Protein AF-V8FYM4-F1 (afdb_monomer_lite)

Organism: NCBI:txid1414851

Radius of gyration: 86.77 Å; chains: 1; bounding box: 133×32×264 Å

Foldseek 3Di:
DPPPVVVVVVVVVVVVVVVVVVVVVVVVVVVVVVVVVVVVVVVVVVVVVVVVVVVVVVVVVVVVVVVVVVVVVVVVVVVVVVVVVVVVVVVVVVVCVVVVVCVVVVVCVVVVVVVVVVVVVVVVVVVVVVVVVVVLVVVLVVLVVLLVVLVVQLVVLVVVLVVLVVVLVVLVVVLCVLCVPHDLVVLVVVLVVLVVVLVVLVVVVVCLVLLVVDDQQAQRPPHGDNDDPPNPDRDDSCPSVVVNVVSVVSSVVSVVSVVVSVVSVVVSVVSVVVSVVSVVSSVVSVVVSVVSPDDD

Sequence (296 aa):
MLPELTTSQQQQNDIVNQHQKAVNDFTTLINEAQKTFKAVRVVDIQLQEKLTQLEHNQKELDSIINKIEQEEHKLTQAIEKAQQQQISFDNLSSYLQGNTHLAPLNEQIPVIELRSAQLKKHQQQQQKTLIELEIAKKELSVLENDFDQAQQNNSTQEKLVNQLTEQVNHLQDALAALLNGQSLDYYQRELNHAKDKQRLIKNIYDVADLRQQLIPNEPCLVCGSIHHPFVQELPDSHQYDTEIATLEATINTITEQQEKIRQTQADRQQAITEQNNTHNQVETKKNSCRKIKKPL

Structure (mmCIF, N/CA/C/O backbone):
data_AF-V8FYM4-F1
#
_entry.id   AF-V8FYM4-F1
#
loop_
_atom_site.group_PDB
_atom_site.id
_atom_site.type_symbol
_atom_site.label_atom_id
_atom_site.label_alt_id
_atom_site.label_comp_id
_atom_site.label_asym_id
_atom_site.label_entity_id
_atom_site.label_seq_id
_atom_site.pdbx_PDB_ins_code
_atom_site.Cartn_x
_atom_site.Cartn_y
_atom_site.Cartn_z
_atom_site.occupancy
_atom_site.B_iso_or_equiv
_atom_site.auth_seq_id
_atom_site.auth_comp_id
_atom_site.auth_asym_id
_atom_site.auth_atom_id
_atom_site.pdbx_PDB_model_num
ATOM 1 N N . MET A 1 1 ? -46.110 -4.428 183.832 1.00 54.59 1 MET A N 1
ATOM 2 C CA . MET A 1 1 ? -45.514 -3.520 182.824 1.00 54.59 1 MET A CA 1
ATOM 3 C C . MET A 1 1 ? -44.911 -4.271 181.621 1.00 54.59 1 MET A C 1
ATOM 5 O O . MET A 1 1 ? -44.020 -3.754 180.972 1.00 54.59 1 MET A O 1
ATOM 9 N N . LEU A 1 2 ? -45.387 -5.479 181.292 1.00 51.62 2 LEU A N 1
ATOM 10 C CA . LEU A 1 2 ? -45.129 -6.164 180.014 1.00 51.62 2 LEU A CA 1
ATOM 11 C C . LEU A 1 2 ? -46.248 -6.043 178.929 1.00 51.62 2 LEU A C 1
ATOM 13 O O . LEU A 1 2 ? -45.935 -6.357 177.782 1.00 51.62 2 LEU A O 1
ATOM 17 N N . PRO A 1 3 ? -47.503 -5.591 179.203 1.00 59.00 3 PRO A N 1
ATOM 18 C CA . PRO A 1 3 ? -48.570 -5.589 178.179 1.00 59.00 3 PRO A CA 1
ATOM 19 C C . PRO A 1 3 ? -48.603 -4.421 177.169 1.00 59.00 3 PRO A C 1
ATOM 21 O O . PRO A 1 3 ? -49.121 -4.595 176.078 1.00 59.00 3 PRO A O 1
ATOM 24 N N . GLU A 1 4 ? -48.115 -3.215 177.492 1.00 59.59 4 GLU A N 1
ATOM 25 C CA . GLU A 1 4 ? -48.317 -2.037 176.609 1.00 59.59 4 GLU A CA 1
ATOM 26 C C . GLU A 1 4 ? -47.352 -1.987 175.412 1.00 59.59 4 GLU A C 1
ATOM 28 O O . GLU A 1 4 ? -47.723 -1.561 174.319 1.00 59.59 4 GLU A O 1
ATOM 33 N N . LEU A 1 5 ? -46.128 -2.494 175.588 1.00 58.88 5 LEU A N 1
ATOM 34 C CA . LEU A 1 5 ? -45.149 -2.652 174.505 1.00 58.88 5 LEU A CA 1
ATOM 35 C C . LEU A 1 5 ? -45.582 -3.713 173.485 1.00 58.88 5 LEU A C 1
ATOM 37 O O . LEU A 1 5 ? -45.280 -3.583 172.301 1.00 58.88 5 LEU A O 1
ATOM 41 N N . THR A 1 6 ? -46.325 -4.731 173.926 1.00 58.91 6 THR A N 1
ATOM 42 C CA . THR A 1 6 ? -46.833 -5.789 173.048 1.00 58.91 6 THR A CA 1
ATOM 43 C C . THR A 1 6 ? -47.942 -5.267 172.134 1.00 58.91 6 THR A C 1
ATOM 45 O O . THR A 1 6 ? -47.909 -5.557 170.942 1.00 58.91 6 THR A O 1
ATOM 48 N N . THR A 1 7 ? -48.841 -4.404 172.621 1.00 64.56 7 THR A N 1
ATOM 49 C CA . THR A 1 7 ? -49.933 -3.826 171.812 1.00 64.56 7 THR A CA 1
ATOM 50 C C . THR A 1 7 ? -49.437 -2.869 170.720 1.00 64.56 7 THR A C 1
ATOM 52 O O . THR A 1 7 ? -49.897 -2.947 169.580 1.00 64.56 7 THR A O 1
ATOM 55 N N . SER A 1 8 ? -48.470 -1.993 171.030 1.00 68.25 8 SER A N 1
ATOM 56 C CA . SER A 1 8 ? -47.879 -1.076 170.036 1.00 68.25 8 SER A CA 1
ATOM 57 C C . SER A 1 8 ? -47.095 -1.830 168.960 1.00 68.25 8 SER A C 1
ATOM 59 O O . SER A 1 8 ? -47.145 -1.466 167.785 1.00 68.25 8 SER A O 1
ATOM 61 N N . GLN A 1 9 ? -46.394 -2.900 169.345 1.00 70.81 9 GLN A N 1
ATOM 62 C CA . GLN A 1 9 ? -45.685 -3.767 168.408 1.00 70.81 9 GLN A CA 1
ATOM 63 C C . GLN A 1 9 ? -46.664 -4.524 167.497 1.00 70.81 9 GLN A C 1
ATOM 65 O O . GLN A 1 9 ? -46.387 -4.709 166.313 1.00 70.81 9 GLN A O 1
ATOM 70 N N . GLN A 1 10 ? -47.832 -4.909 168.020 1.00 71.69 10 GLN A N 1
ATOM 71 C CA . GLN A 1 10 ? -48.894 -5.560 167.252 1.00 71.69 10 GLN A CA 1
ATOM 72 C C . GLN A 1 10 ? -49.510 -4.621 166.206 1.00 71.69 10 GLN A C 1
ATOM 74 O O . GLN A 1 10 ? -49.605 -4.998 165.044 1.00 71.69 10 GLN A O 1
ATOM 79 N N . GLN A 1 11 ? -49.816 -3.369 166.569 1.00 74.50 11 GLN A N 1
ATOM 80 C CA . GLN A 1 11 ? -50.329 -2.372 165.617 1.00 74.50 11 GLN A CA 1
ATOM 81 C C . GLN A 1 11 ? -49.317 -2.002 164.524 1.00 74.50 11 GLN A C 1
ATOM 83 O O . GLN A 1 11 ? -49.690 -1.875 163.359 1.00 74.50 11 GLN A O 1
ATOM 88 N N . GLN A 1 12 ? -48.033 -1.849 164.866 1.00 75.56 12 GLN A N 1
ATOM 89 C CA . GLN A 1 12 ? -46.992 -1.621 163.859 1.00 75.56 12 GLN A CA 1
ATOM 90 C C . GLN A 1 12 ? -46.820 -2.831 162.936 1.00 75.56 12 GLN A C 1
ATOM 92 O O . GLN A 1 12 ? -46.691 -2.643 161.729 1.00 75.56 12 GLN A O 1
ATOM 97 N N . ASN A 1 13 ? -46.887 -4.056 163.466 1.00 78.50 13 ASN A N 1
ATOM 98 C CA . ASN A 1 13 ? -46.880 -5.267 162.645 1.00 78.50 13 ASN A CA 1
ATOM 99 C C . ASN A 1 13 ? -48.097 -5.336 161.715 1.00 78.50 13 ASN A C 1
ATOM 101 O O . ASN A 1 13 ? -47.940 -5.705 160.557 1.00 78.50 13 ASN A O 1
ATOM 105 N N . ASP A 1 14 ? -49.284 -4.936 162.169 1.00 79.69 14 ASP A N 1
ATOM 106 C CA . ASP A 1 14 ? -50.490 -4.915 161.336 1.00 79.69 14 ASP A CA 1
ATOM 107 C C . ASP A 1 14 ? -50.397 -3.880 160.204 1.00 79.69 14 ASP A C 1
ATOM 109 O O . ASP A 1 14 ? -50.751 -4.186 159.064 1.00 79.69 14 ASP A O 1
ATOM 113 N N . ILE A 1 15 ? -49.858 -2.686 160.475 1.00 80.75 15 ILE A N 1
ATOM 114 C CA . ILE A 1 15 ? -49.612 -1.652 159.453 1.00 80.75 15 ILE A CA 1
ATOM 115 C C . ILE A 1 15 ? -48.548 -2.117 158.452 1.00 80.75 15 ILE A C 1
ATOM 117 O O . ILE A 1 15 ? -48.727 -1.974 157.242 1.00 80.75 15 ILE A O 1
ATOM 121 N N . VAL A 1 16 ? -47.457 -2.719 158.935 1.00 81.25 16 VAL A N 1
ATOM 122 C CA . VAL A 1 16 ? -46.417 -3.300 158.074 1.00 81.25 16 VAL A CA 1
ATOM 123 C C . VAL A 1 16 ? -47.001 -4.424 157.216 1.00 81.25 16 VAL A C 1
ATOM 125 O O . VAL A 1 16 ? -46.749 -4.453 156.015 1.00 81.25 16 VAL A O 1
ATOM 128 N N . ASN A 1 17 ? -47.850 -5.289 157.775 1.00 82.75 17 ASN A N 1
ATOM 129 C CA . ASN A 1 17 ? -48.529 -6.356 157.037 1.00 82.75 17 ASN A CA 1
ATOM 130 C C . ASN A 1 17 ? -49.497 -5.807 155.977 1.00 82.75 17 ASN A C 1
ATOM 132 O O . ASN A 1 17 ? -49.552 -6.333 154.864 1.00 82.75 17 ASN A O 1
ATOM 136 N N . GLN A 1 18 ? -50.238 -4.737 156.281 1.00 82.50 18 GLN A N 1
ATOM 137 C CA . GLN A 1 18 ? -51.120 -4.071 155.317 1.00 82.50 18 GLN A CA 1
ATOM 138 C C . GLN A 1 18 ? -50.335 -3.415 154.178 1.00 82.50 18 GLN A C 1
ATOM 140 O O . GLN A 1 18 ? -50.691 -3.594 153.012 1.00 82.50 18 GLN A O 1
ATOM 145 N N . HIS A 1 19 ? -49.244 -2.707 154.481 1.00 84.00 19 HIS A N 1
ATOM 146 C CA . HIS A 1 19 ? -48.370 -2.143 153.454 1.00 84.00 19 HIS A CA 1
ATOM 147 C C . HIS A 1 19 ? -47.677 -3.230 152.630 1.00 84.00 19 HIS A C 1
ATOM 149 O O . HIS A 1 19 ? -47.621 -3.110 151.409 1.00 84.00 19 HIS A O 1
ATOM 155 N N . GLN A 1 20 ? -47.231 -4.324 153.252 1.00 84.69 20 GLN A N 1
ATOM 156 C CA . GLN A 1 20 ? -46.650 -5.463 152.545 1.00 84.69 20 GLN A CA 1
ATOM 157 C C . GLN A 1 20 ? -47.663 -6.103 151.590 1.00 84.69 20 GLN A C 1
ATOM 159 O O . GLN A 1 20 ? -47.320 -6.436 150.457 1.00 84.69 20 GLN A O 1
ATOM 164 N N . LYS A 1 21 ? -48.926 -6.227 152.015 1.00 84.38 21 LYS A N 1
ATOM 165 C CA . LYS A 1 21 ? -50.014 -6.717 151.165 1.00 84.38 21 LYS A CA 1
ATOM 166 C C . LYS A 1 21 ? -50.277 -5.780 149.984 1.00 84.38 21 LYS A C 1
ATOM 168 O O . LYS A 1 21 ? -50.304 -6.247 148.853 1.00 84.38 21 LYS A O 1
ATOM 173 N N . ALA A 1 22 ? -50.380 -4.471 150.217 1.00 84.00 22 ALA A N 1
ATOM 174 C CA . ALA A 1 22 ? -50.584 -3.492 149.147 1.00 84.00 22 ALA A CA 1
ATOM 175 C C . ALA A 1 22 ? -49.419 -3.473 148.142 1.00 84.00 22 ALA A C 1
ATOM 177 O O . ALA A 1 22 ? -49.646 -3.435 146.935 1.00 84.00 22 ALA A O 1
ATOM 178 N N . VAL A 1 23 ? -48.170 -3.551 148.617 1.00 86.19 23 VAL A N 1
ATOM 179 C CA . VAL A 1 23 ? -46.984 -3.658 147.752 1.00 86.19 23 VAL A CA 1
ATOM 180 C C . VAL A 1 23 ? -47.032 -4.940 146.921 1.00 86.19 23 VAL A C 1
ATOM 182 O O . VAL A 1 23 ? -46.745 -4.891 145.725 1.00 86.19 23 VAL A O 1
ATOM 185 N N . ASN A 1 24 ? -47.441 -6.068 147.505 1.00 86.06 24 ASN A N 1
ATOM 186 C CA . ASN A 1 24 ? -47.606 -7.322 146.770 1.00 86.06 24 ASN A CA 1
ATOM 187 C C . ASN A 1 24 ? -48.715 -7.212 145.705 1.00 86.06 24 ASN A C 1
ATOM 189 O O . ASN A 1 24 ? -48.489 -7.602 144.559 1.00 86.06 24 ASN A O 1
ATOM 193 N N . ASP A 1 25 ? -49.867 -6.621 146.031 1.00 84.81 25 ASP A N 1
ATOM 194 C CA . ASP A 1 25 ? -50.985 -6.423 145.096 1.00 84.81 25 ASP A CA 1
ATOM 195 C C . ASP A 1 25 ? -50.583 -5.502 143.923 1.00 84.81 25 ASP A C 1
ATOM 197 O O . ASP A 1 25 ? -50.773 -5.857 142.757 1.00 84.81 25 ASP A O 1
ATOM 201 N N . PHE A 1 26 ? -49.926 -4.366 144.199 1.00 86.69 26 PHE A N 1
ATOM 202 C CA . PHE A 1 26 ? -49.388 -3.475 143.160 1.00 86.69 26 PHE A CA 1
ATOM 203 C C . PHE A 1 26 ? -48.309 -4.147 142.311 1.00 86.69 26 PHE A C 1
ATOM 205 O O . PHE A 1 26 ? -48.298 -3.980 141.093 1.00 86.69 26 PHE A O 1
ATOM 212 N N . THR A 1 27 ? -47.424 -4.937 142.920 1.00 86.00 27 THR A N 1
ATOM 213 C CA . THR A 1 27 ? -46.409 -5.709 142.188 1.00 86.00 27 THR A CA 1
ATOM 214 C C . THR A 1 27 ? -47.072 -6.708 141.241 1.00 86.00 27 THR A C 1
ATOM 216 O O . THR A 1 27 ? -46.639 -6.866 140.101 1.00 86.00 27 THR A O 1
ATOM 219 N N . THR A 1 28 ? -48.165 -7.340 141.672 1.00 85.25 28 THR A N 1
ATOM 220 C CA . THR A 1 28 ? -48.926 -8.291 140.852 1.00 85.25 28 THR A CA 1
ATOM 221 C C . THR A 1 28 ? -49.594 -7.590 139.664 1.00 85.25 28 THR A C 1
ATOM 223 O O . THR A 1 28 ? -49.417 -8.029 138.529 1.00 85.25 28 THR A O 1
ATOM 226 N N . LEU A 1 29 ? -50.244 -6.443 139.889 1.00 89.50 29 LEU A N 1
ATOM 227 C CA . LEU A 1 29 ? -50.835 -5.614 138.829 1.00 89.50 29 LEU A CA 1
ATOM 228 C C . LEU A 1 29 ? -49.790 -5.083 137.837 1.00 89.50 29 LEU A C 1
ATOM 230 O O . LEU A 1 29 ? -50.011 -5.115 136.627 1.00 89.50 29 LEU A O 1
ATOM 234 N N . ILE A 1 30 ? -48.632 -4.626 138.327 1.00 87.75 30 ILE A N 1
ATOM 235 C CA . ILE A 1 30 ? -47.515 -4.194 137.476 1.00 87.75 30 ILE A CA 1
ATOM 236 C C . ILE A 1 30 ? -47.028 -5.368 136.623 1.00 87.75 30 ILE A C 1
ATOM 238 O O . ILE A 1 30 ? -46.813 -5.197 135.424 1.00 87.75 30 ILE A O 1
ATOM 242 N N . ASN A 1 31 ? -46.903 -6.566 137.197 1.00 87.50 31 ASN A N 1
ATOM 243 C CA . ASN A 1 31 ? -46.494 -7.762 136.461 1.00 87.50 31 ASN A CA 1
ATOM 244 C C . ASN A 1 31 ? -47.517 -8.170 135.385 1.00 87.50 31 ASN A C 1
ATOM 246 O O . ASN A 1 31 ? -47.125 -8.594 134.297 1.00 87.50 31 ASN A O 1
ATOM 250 N N . GLU A 1 32 ? -48.818 -8.037 135.650 1.00 87.00 32 GLU A N 1
ATOM 251 C CA . GLU A 1 32 ? -49.878 -8.293 134.666 1.00 87.00 32 GLU A CA 1
ATOM 252 C C . GLU A 1 32 ? -49.888 -7.251 133.543 1.00 87.00 32 GLU A C 1
ATOM 254 O O . GLU A 1 32 ? -49.860 -7.618 132.367 1.00 87.00 32 GLU A O 1
ATOM 259 N N . ALA A 1 33 ? -49.812 -5.960 133.878 1.00 87.19 33 ALA A N 1
ATOM 260 C CA . ALA A 1 33 ? -49.694 -4.889 132.893 1.00 87.19 33 ALA A CA 1
ATOM 261 C C . ALA A 1 33 ? -48.433 -5.058 132.026 1.00 87.19 33 ALA A C 1
ATOM 263 O O . ALA A 1 33 ? -48.494 -4.914 130.805 1.00 87.19 33 ALA A O 1
ATOM 264 N N . GLN A 1 34 ? -47.299 -5.444 132.623 1.00 89.56 34 GLN A N 1
ATOM 265 C CA . GLN A 1 34 ? -46.062 -5.745 131.896 1.00 89.56 34 GLN A CA 1
ATOM 266 C C . GLN A 1 34 ? -46.225 -6.896 130.894 1.00 89.56 34 GLN A C 1
ATOM 268 O O . GLN A 1 34 ? -45.638 -6.836 129.811 1.00 89.56 34 GLN A O 1
ATOM 273 N N . LYS A 1 35 ? -47.006 -7.939 131.212 1.00 90.31 35 LYS A N 1
ATOM 274 C CA . LYS A 1 35 ? -47.313 -9.016 130.252 1.00 90.31 35 LYS A CA 1
ATOM 275 C C . LYS A 1 35 ? -48.108 -8.478 129.062 1.00 90.31 35 LYS A C 1
ATOM 277 O O . LYS A 1 35 ? -47.753 -8.775 127.923 1.00 90.31 35 LYS A O 1
ATOM 282 N N . THR A 1 36 ? -49.113 -7.640 129.310 1.00 90.62 36 THR A N 1
ATOM 283 C CA . THR A 1 36 ? -49.921 -7.012 128.253 1.00 90.62 36 THR A CA 1
ATOM 284 C C . THR A 1 36 ? -49.086 -6.086 127.369 1.00 90.62 36 THR A C 1
ATOM 286 O O . THR A 1 36 ? -49.143 -6.204 126.149 1.00 90.62 36 THR A O 1
ATOM 289 N N . PHE A 1 37 ? -48.232 -5.234 127.948 1.00 91.81 37 PHE A N 1
ATOM 290 C CA . PHE A 1 37 ? -47.320 -4.378 127.177 1.00 91.81 37 PHE A CA 1
ATOM 291 C C . PHE A 1 37 ? -46.359 -5.183 126.297 1.00 91.81 37 PHE A C 1
ATOM 293 O O . PHE A 1 37 ? -46.097 -4.794 125.160 1.00 91.81 37 PHE A O 1
ATOM 300 N N . LYS A 1 38 ? -45.850 -6.323 126.787 1.00 92.44 38 LYS A N 1
ATOM 301 C CA . LYS A 1 38 ? -45.026 -7.229 125.973 1.00 92.44 38 LYS A CA 1
ATOM 302 C C . LYS A 1 38 ? -45.817 -7.803 124.796 1.00 92.44 38 LYS A C 1
ATOM 304 O O . LYS A 1 38 ? -45.285 -7.836 123.694 1.00 92.44 38 LYS A O 1
ATOM 309 N N . ALA A 1 39 ? -47.066 -8.218 125.010 1.00 91.75 39 ALA A N 1
ATOM 310 C CA . ALA A 1 39 ? -47.918 -8.758 123.950 1.00 91.75 39 ALA A CA 1
ATOM 311 C C . ALA A 1 39 ? -48.259 -7.707 122.879 1.00 91.75 39 ALA A C 1
ATOM 313 O O . ALA A 1 39 ? -48.101 -7.983 121.693 1.00 91.75 39 ALA A O 1
ATOM 314 N N . VAL A 1 40 ? -48.641 -6.490 123.287 1.00 93.88 40 VAL A N 1
ATOM 315 C CA . VAL A 1 40 ? -48.890 -5.369 122.361 1.00 93.88 40 VAL A CA 1
ATOM 316 C C . VAL A 1 40 ? -47.632 -5.053 121.555 1.00 93.88 40 VAL A C 1
ATOM 318 O O . VAL A 1 40 ? -47.694 -4.982 120.335 1.00 93.88 40 VAL A O 1
ATOM 321 N N . ARG A 1 41 ? -46.464 -5.004 122.208 1.00 93.81 41 ARG A N 1
ATOM 322 C CA . ARG A 1 41 ? -45.189 -4.758 121.524 1.00 93.81 41 ARG A CA 1
ATOM 323 C C . ARG A 1 41 ? -44.847 -5.827 120.481 1.00 93.81 41 ARG A C 1
ATOM 325 O O . ARG A 1 41 ? -44.255 -5.495 119.462 1.00 93.81 41 ARG A O 1
ATOM 332 N N . VAL A 1 42 ? -45.197 -7.094 120.713 1.00 94.12 42 VAL A N 1
ATOM 333 C CA . VAL A 1 42 ? -45.021 -8.161 119.709 1.00 94.12 42 VAL A CA 1
ATOM 334 C C . VAL A 1 42 ? -45.924 -7.923 118.498 1.00 94.12 42 VAL A C 1
ATOM 336 O O . VAL A 1 42 ? -45.459 -8.052 117.369 1.00 94.12 42 VAL A O 1
ATOM 339 N N . VAL A 1 43 ? -47.185 -7.543 118.720 1.00 95.31 43 VAL A N 1
ATOM 340 C CA . VAL A 1 43 ? -48.125 -7.233 117.632 1.00 95.31 43 VAL A CA 1
ATOM 341 C C . VAL A 1 43 ? -47.682 -5.991 116.856 1.00 95.31 43 VAL A C 1
ATOM 343 O O . VAL A 1 43 ? -47.734 -6.013 115.631 1.00 95.31 43 VAL A O 1
ATOM 346 N N . ASP A 1 44 ? -47.179 -4.954 117.528 1.00 96.38 44 ASP A N 1
ATOM 347 C CA . ASP A 1 44 ? -46.653 -3.750 116.871 1.00 96.38 44 ASP A CA 1
ATOM 348 C C . ASP A 1 44 ? -45.472 -4.082 115.947 1.00 96.38 44 ASP A C 1
ATOM 350 O O . ASP A 1 44 ? -45.427 -3.620 114.807 1.00 96.38 44 ASP A O 1
ATOM 354 N N . ILE A 1 45 ? -44.548 -4.939 116.403 1.00 94.31 45 ILE A N 1
ATOM 355 C CA . ILE A 1 45 ? -43.429 -5.429 115.580 1.00 94.31 45 ILE A CA 1
ATOM 356 C C . ILE A 1 45 ? -43.962 -6.197 114.364 1.00 94.31 45 ILE A C 1
ATOM 358 O O . ILE A 1 45 ? -43.557 -5.915 113.239 1.00 94.31 45 ILE A O 1
ATOM 362 N N . GLN A 1 46 ? -44.909 -7.120 114.561 1.00 95.50 46 GLN A N 1
ATOM 363 C CA . GLN A 1 46 ? -45.502 -7.897 113.464 1.00 95.50 46 GLN A CA 1
ATOM 364 C C . GLN A 1 46 ? -46.258 -7.018 112.460 1.00 95.50 46 GLN A C 1
ATOM 366 O O . GLN A 1 46 ? -46.191 -7.252 111.253 1.00 95.50 46 GLN A O 1
ATOM 371 N N . LEU A 1 47 ? -46.971 -5.996 112.937 1.00 95.75 47 LEU A N 1
ATOM 372 C CA . LEU A 1 47 ? -47.664 -5.033 112.089 1.00 95.75 47 LEU A CA 1
ATOM 373 C C . LEU A 1 47 ? -46.660 -4.231 111.260 1.00 95.75 47 LEU A C 1
ATOM 375 O O . LEU A 1 47 ? -46.853 -4.072 110.057 1.00 95.75 47 LEU A O 1
ATOM 379 N N . GLN A 1 48 ? -45.567 -3.781 111.873 1.00 96.12 48 GLN A N 1
ATOM 380 C CA . GLN A 1 48 ? -44.512 -3.048 111.180 1.00 96.12 48 GLN A CA 1
ATOM 381 C C . GLN A 1 48 ? -43.806 -3.919 110.124 1.00 96.12 48 GLN A C 1
ATOM 383 O O . GLN A 1 48 ? -43.574 -3.468 109.001 1.00 96.12 48 GLN A O 1
ATOM 388 N N . GLU A 1 49 ? -43.543 -5.194 110.422 1.00 95.62 49 GLU A N 1
ATOM 389 C CA . GLU A 1 49 ? -43.043 -6.169 109.442 1.00 95.62 49 GLU A CA 1
ATOM 390 C C . GLU A 1 49 ? -44.025 -6.377 108.277 1.00 95.62 49 GLU A C 1
ATOM 392 O O . GLU A 1 49 ? -43.619 -6.422 107.117 1.00 95.62 49 GLU A O 1
ATOM 397 N N . LYS A 1 50 ? -45.333 -6.467 108.545 1.00 95.56 50 LYS A N 1
ATOM 398 C CA . LYS A 1 50 ? -46.340 -6.616 107.482 1.00 95.56 50 LYS A CA 1
ATOM 399 C C . LYS A 1 50 ? -46.502 -5.359 106.635 1.00 95.56 50 LYS A C 1
ATOM 401 O O . LYS A 1 50 ? -46.650 -5.482 105.422 1.00 95.56 50 LYS A O 1
ATOM 406 N N . LEU A 1 51 ? -46.429 -4.174 107.239 1.00 95.88 51 LEU A N 1
ATOM 407 C CA . LEU A 1 51 ? -46.461 -2.900 106.517 1.00 95.88 51 LEU A CA 1
ATOM 408 C C . LEU A 1 51 ? -45.252 -2.763 105.588 1.00 95.88 51 LEU A C 1
ATOM 410 O O . LEU A 1 51 ? -45.423 -2.478 104.407 1.00 95.88 51 LEU A O 1
ATOM 414 N N . THR A 1 52 ? -44.049 -3.064 106.078 1.00 95.75 52 THR A N 1
ATOM 415 C CA . THR A 1 52 ? -42.834 -3.053 105.242 1.00 95.75 52 THR A CA 1
ATOM 416 C C . THR A 1 52 ? -42.876 -4.092 104.117 1.00 95.75 52 THR A C 1
ATOM 418 O O . THR A 1 52 ? -42.461 -3.793 102.998 1.00 95.75 52 THR A O 1
ATOM 421 N N . GLN A 1 53 ? -43.429 -5.288 104.363 1.00 96.00 53 GLN A N 1
ATOM 422 C CA . GLN A 1 53 ? -43.671 -6.283 103.307 1.00 96.00 53 GLN A CA 1
ATOM 423 C C . GLN A 1 53 ? -44.663 -5.776 102.255 1.00 96.00 53 GLN A C 1
ATOM 425 O O . GLN A 1 53 ? -44.446 -5.977 101.063 1.00 96.00 53 GLN A O 1
ATOM 430 N N . LEU A 1 54 ? -45.738 -5.108 102.674 1.00 96.12 54 LEU A N 1
ATOM 431 C CA . LEU A 1 54 ? -46.738 -4.563 101.759 1.00 96.12 54 LEU A CA 1
ATOM 432 C C . LEU A 1 54 ? -46.150 -3.439 100.900 1.00 96.12 54 LEU A C 1
ATOM 434 O O . LEU A 1 54 ? -46.328 -3.454 99.686 1.00 96.12 54 LEU A O 1
ATOM 438 N N . GLU A 1 55 ? -45.378 -2.530 101.498 1.00 96.06 55 GLU A N 1
ATOM 439 C CA . GLU A 1 55 ? -44.647 -1.490 100.766 1.00 96.06 55 GLU A CA 1
ATOM 440 C C . GLU A 1 55 ? -43.655 -2.077 99.756 1.00 96.06 55 GLU A C 1
ATOM 442 O O . GLU A 1 55 ? -43.515 -1.556 98.647 1.00 96.06 55 GLU A O 1
ATOM 447 N N . HIS A 1 56 ? -42.959 -3.158 100.119 1.00 96.12 56 HIS A N 1
ATOM 448 C CA . HIS A 1 56 ? -42.049 -3.847 99.210 1.00 96.12 56 HIS A CA 1
ATOM 449 C C . HIS A 1 56 ? -42.800 -4.468 98.029 1.00 96.12 56 HIS A C 1
ATOM 451 O O . HIS A 1 56 ? -42.471 -4.175 96.881 1.00 96.12 56 HIS A O 1
ATOM 457 N N . ASN A 1 57 ? -43.857 -5.235 98.303 1.00 95.06 57 ASN A N 1
ATOM 458 C CA . ASN A 1 57 ? -44.681 -5.865 97.272 1.00 95.06 57 ASN A CA 1
ATOM 459 C C . ASN A 1 57 ? -45.330 -4.829 96.347 1.00 95.06 57 ASN A C 1
ATOM 461 O O . ASN A 1 57 ? -45.465 -5.068 95.151 1.00 95.06 57 ASN A O 1
ATOM 465 N N . GLN A 1 58 ? -45.717 -3.667 96.878 1.00 96.25 58 GLN A N 1
ATOM 466 C CA . GLN A 1 58 ? -46.294 -2.597 96.073 1.00 96.25 58 GLN A CA 1
ATOM 467 C C . GLN A 1 58 ? -45.259 -1.989 95.119 1.00 96.25 58 GLN A C 1
ATOM 469 O O . GLN A 1 58 ? -45.550 -1.818 93.939 1.00 96.25 58 GLN A O 1
ATOM 474 N N . LYS A 1 59 ? -44.016 -1.784 95.574 1.00 96.25 59 LYS A N 1
ATOM 475 C CA . LYS A 1 59 ? -42.908 -1.368 94.695 1.00 96.25 59 LYS A CA 1
ATOM 476 C C . LYS A 1 59 ? -42.569 -2.420 93.638 1.00 96.25 59 LYS A C 1
ATOM 478 O O . LYS A 1 59 ? -42.240 -2.063 92.507 1.00 96.25 59 LYS A O 1
ATOM 483 N N . GLU A 1 60 ? -42.625 -3.705 93.988 1.00 96.38 60 GLU A N 1
ATOM 484 C CA . GLU A 1 60 ? -42.430 -4.789 93.020 1.00 96.38 60 GLU A CA 1
ATOM 485 C C . GLU A 1 60 ? -43.539 -4.806 91.965 1.00 96.38 60 GLU A C 1
ATOM 487 O O . GLU A 1 60 ? -43.241 -4.906 90.773 1.00 96.38 60 GLU A O 1
ATOM 492 N N . LEU A 1 61 ? -44.798 -4.641 92.382 1.00 96.50 61 LEU A N 1
ATOM 493 C CA . LEU A 1 61 ? -45.941 -4.555 91.478 1.00 96.50 61 LEU A CA 1
ATOM 494 C C . LEU A 1 61 ? -45.795 -3.371 90.516 1.00 96.50 61 LEU A C 1
ATOM 496 O O . LEU A 1 61 ? -45.899 -3.561 89.306 1.00 96.50 61 LEU A O 1
ATOM 500 N N . ASP A 1 62 ? -45.462 -2.186 91.031 1.00 96.81 62 ASP A N 1
ATOM 501 C CA . ASP A 1 62 ? -45.221 -0.995 90.213 1.00 96.81 62 ASP A CA 1
ATOM 502 C C . ASP A 1 62 ? -44.069 -1.224 89.218 1.00 96.81 62 ASP A C 1
ATOM 504 O O . ASP A 1 62 ? -44.141 -0.816 88.058 1.00 96.81 62 ASP A O 1
ATOM 508 N N . SER A 1 63 ? -43.003 -1.925 89.624 1.00 97.12 63 SER A N 1
ATOM 509 C CA . SER A 1 63 ? -41.898 -2.275 88.723 1.00 97.12 63 SER A CA 1
ATOM 510 C C . SER A 1 63 ? -42.332 -3.224 87.604 1.00 97.12 63 SER A C 1
ATOM 512 O O . SER A 1 63 ? -41.901 -3.061 86.460 1.00 97.12 63 SER A O 1
ATOM 514 N N . ILE A 1 64 ? -43.175 -4.212 87.912 1.00 97.00 64 ILE A N 1
ATOM 515 C CA . ILE A 1 64 ? -43.702 -5.158 86.923 1.00 97.00 64 ILE A CA 1
ATOM 516 C C . ILE A 1 64 ? -44.640 -4.444 85.948 1.00 97.00 64 ILE A C 1
ATOM 518 O O . ILE A 1 64 ? -44.497 -4.646 84.744 1.00 97.00 64 ILE A O 1
ATOM 522 N N . ILE A 1 65 ? -45.531 -3.574 86.434 1.00 97.19 65 ILE A N 1
ATOM 523 C CA . ILE A 1 65 ? -46.438 -2.780 85.589 1.00 97.19 65 ILE A CA 1
ATOM 524 C C . ILE A 1 65 ? -45.635 -1.945 84.586 1.00 97.19 65 ILE A C 1
ATOM 526 O O . ILE A 1 65 ? -45.854 -2.060 83.384 1.00 97.19 65 ILE A O 1
ATOM 530 N N . ASN A 1 66 ? -44.618 -1.213 85.050 1.00 96.69 66 ASN A N 1
ATOM 531 C CA . ASN A 1 66 ? -43.753 -0.426 84.165 1.00 96.69 66 ASN A CA 1
ATOM 532 C C . ASN A 1 66 ? -43.035 -1.287 83.107 1.00 96.69 66 ASN A C 1
ATOM 534 O O . ASN A 1 66 ? -42.841 -0.854 81.972 1.00 96.69 66 ASN A O 1
ATOM 538 N N . LYS A 1 67 ? -42.616 -2.512 83.457 1.00 97.25 67 LYS A N 1
ATOM 539 C CA . LYS A 1 67 ? -42.000 -3.437 82.489 1.00 97.25 67 LYS A CA 1
ATOM 540 C C . LYS A 1 67 ? -43.004 -3.914 81.446 1.00 97.25 67 LYS A C 1
ATOM 542 O O . LYS A 1 67 ? -42.643 -3.996 80.276 1.00 97.25 67 LYS A O 1
ATOM 547 N N . ILE A 1 68 ? -44.235 -4.219 81.857 1.00 97.12 68 ILE A N 1
ATOM 548 C CA . ILE A 1 68 ? -45.307 -4.614 80.938 1.00 97.12 68 ILE A CA 1
ATOM 549 C C . ILE A 1 68 ? -45.575 -3.479 79.948 1.00 97.12 68 ILE A C 1
ATOM 551 O O . ILE A 1 68 ? -45.507 -3.715 78.748 1.00 97.12 68 ILE A O 1
ATOM 555 N N . GLU A 1 69 ? -45.746 -2.244 80.426 1.00 96.62 69 GLU A N 1
ATOM 556 C CA . GLU A 1 69 ? -45.974 -1.074 79.565 1.00 96.62 69 GLU A CA 1
ATOM 557 C C . GLU A 1 69 ? -44.825 -0.849 78.562 1.00 96.62 69 GLU A C 1
ATOM 559 O O . GLU A 1 69 ? -45.050 -0.551 77.386 1.00 96.62 69 GLU A O 1
ATOM 564 N N . GLN A 1 70 ? -43.572 -1.042 78.990 1.00 96.31 70 GLN A N 1
ATOM 565 C CA . GLN A 1 70 ? -42.411 -0.946 78.099 1.00 96.31 70 GLN A CA 1
ATOM 566 C C . GLN A 1 70 ? -42.405 -2.030 77.014 1.00 96.31 70 GLN A C 1
ATOM 568 O O . GLN A 1 70 ? -42.079 -1.738 75.860 1.00 96.31 70 GLN A O 1
ATOM 573 N N . GLU A 1 71 ? -42.733 -3.274 77.363 1.00 96.88 71 GLU A N 1
ATOM 574 C CA . GLU A 1 71 ? -42.799 -4.373 76.395 1.00 96.88 71 GLU A CA 1
ATOM 575 C C . GLU A 1 71 ? -44.000 -4.233 75.450 1.00 96.88 71 GLU A C 1
ATOM 577 O O . GLU A 1 71 ? -43.851 -4.469 74.252 1.00 96.88 71 GLU A O 1
ATOM 582 N N . GLU A 1 72 ? -45.151 -3.755 75.928 1.00 97.00 72 GLU A N 1
ATOM 583 C CA . GLU A 1 72 ? -46.313 -3.436 75.086 1.00 97.00 72 GLU A CA 1
ATOM 584 C C . GLU A 1 72 ? -45.984 -2.351 74.053 1.00 97.00 72 GLU A C 1
ATOM 586 O O . GLU A 1 72 ? -46.320 -2.476 72.869 1.00 97.00 72 GLU A O 1
ATOM 591 N N . HIS A 1 73 ? -45.246 -1.315 74.457 1.00 96.94 73 HIS A N 1
ATOM 592 C CA . HIS A 1 73 ? -44.788 -0.281 73.535 1.00 96.94 73 HIS A CA 1
ATOM 593 C C . HIS A 1 73 ? -43.800 -0.834 72.494 1.00 96.94 73 HIS A C 1
ATOM 595 O O . HIS A 1 73 ? -43.925 -0.547 71.300 1.00 96.94 73 HIS A O 1
ATOM 601 N N . LYS A 1 74 ? -42.832 -1.666 72.906 1.00 97.25 74 LYS A N 1
ATOM 602 C CA . LYS A 1 74 ? -41.901 -2.328 71.970 1.00 97.25 74 LYS A CA 1
ATOM 603 C C . LYS A 1 74 ? -42.634 -3.237 70.986 1.00 97.25 74 LYS A C 1
ATOM 605 O O . LYS A 1 74 ? -42.309 -3.229 69.798 1.00 97.25 74 LYS A O 1
ATOM 610 N N . LEU A 1 75 ? -43.619 -3.995 71.465 1.00 97.44 75 LEU A N 1
ATOM 611 C CA . LEU A 1 75 ? -44.438 -4.872 70.636 1.00 97.44 75 LEU A CA 1
ATOM 612 C C . LEU A 1 75 ? -45.217 -4.064 69.594 1.00 97.44 75 LEU A C 1
ATOM 614 O O . LEU A 1 75 ? -45.189 -4.406 68.414 1.00 97.44 75 LEU A O 1
ATOM 618 N N . THR A 1 76 ? -45.832 -2.954 70.005 1.00 97.38 76 THR A N 1
A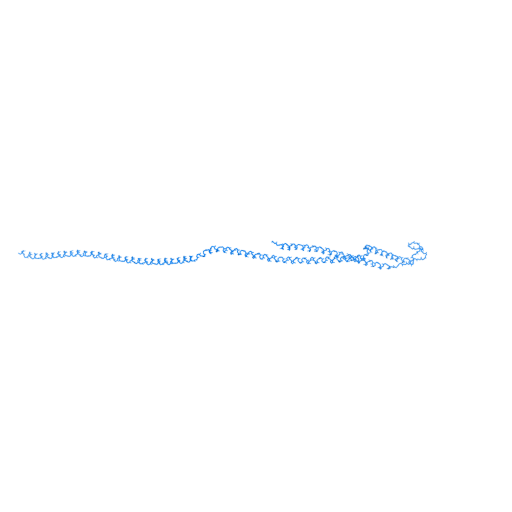TOM 619 C CA . THR A 1 76 ? -46.563 -2.055 69.101 1.00 97.38 76 THR A CA 1
ATOM 620 C C . THR A 1 76 ? -45.651 -1.516 67.995 1.00 97.38 76 THR A C 1
ATOM 622 O O . THR A 1 76 ? -45.968 -1.645 66.814 1.00 97.38 76 THR A O 1
ATOM 625 N N . GLN A 1 77 ? -44.456 -1.028 68.344 1.00 97.56 77 GLN A N 1
ATOM 626 C CA . GLN A 1 77 ? -43.477 -0.557 67.355 1.00 97.56 77 GLN A CA 1
ATOM 627 C C . GLN A 1 77 ? -42.998 -1.659 66.398 1.00 97.56 77 GLN A C 1
ATOM 629 O O . GLN A 1 77 ? -42.735 -1.399 65.221 1.00 97.56 77 GLN A O 1
ATOM 634 N N . ALA A 1 78 ? -42.835 -2.888 66.891 1.00 97.00 78 ALA A N 1
ATOM 635 C CA . ALA A 1 78 ? -42.451 -4.020 66.055 1.00 97.00 78 ALA A CA 1
ATOM 636 C C . ALA A 1 78 ? -43.563 -4.382 65.056 1.00 97.00 78 ALA A C 1
ATOM 638 O O . ALA A 1 78 ? -43.268 -4.629 63.886 1.00 97.00 78 ALA A O 1
ATOM 639 N N . ILE A 1 79 ? -44.826 -4.350 65.494 1.00 97.56 79 ILE A N 1
ATOM 640 C CA . ILE A 1 79 ? -45.998 -4.580 64.640 1.00 97.56 79 ILE A CA 1
ATOM 641 C C . ILE A 1 79 ? -46.088 -3.508 63.549 1.00 97.56 79 ILE A C 1
ATOM 643 O O . ILE A 1 79 ? -46.227 -3.854 62.377 1.00 97.56 79 ILE A O 1
ATOM 647 N N . GLU A 1 80 ? -45.938 -2.229 63.895 1.00 97.38 80 GLU A N 1
ATOM 648 C CA . GLU A 1 80 ? -45.963 -1.131 62.918 1.00 97.38 80 GLU A CA 1
ATOM 649 C C . GLU A 1 80 ? -44.860 -1.278 61.859 1.00 97.38 80 GLU A C 1
ATOM 651 O O . GLU A 1 80 ? -45.118 -1.147 60.660 1.00 97.38 80 GLU A O 1
ATOM 656 N N . LYS A 1 81 ? -43.630 -1.615 62.271 1.00 97.56 81 LYS A N 1
ATOM 657 C CA . LYS A 1 81 ? -42.521 -1.871 61.336 1.00 97.56 81 LYS A CA 1
ATOM 658 C C . LYS A 1 81 ? -42.805 -3.056 60.419 1.00 97.56 81 LYS A C 1
ATOM 660 O O . LYS A 1 81 ? -42.541 -2.967 59.221 1.00 97.56 81 LYS A O 1
ATOM 665 N N . ALA A 1 82 ? -43.342 -4.147 60.960 1.00 97.19 82 ALA A N 1
ATOM 666 C CA . ALA A 1 82 ? -43.704 -5.318 60.170 1.00 97.19 82 ALA A CA 1
ATOM 667 C C . ALA A 1 82 ? -44.799 -4.983 59.143 1.00 97.19 82 ALA A C 1
ATOM 669 O O . ALA A 1 82 ? -44.696 -5.374 57.983 1.00 97.19 82 ALA A O 1
ATOM 670 N N . GLN A 1 83 ? -45.801 -4.188 59.529 1.00 97.31 83 GLN A N 1
ATOM 671 C CA . GLN A 1 83 ? -46.846 -3.715 58.617 1.00 97.31 83 GLN A CA 1
ATOM 672 C C . GLN A 1 83 ? -46.278 -2.826 57.503 1.00 97.31 83 GLN A C 1
ATOM 674 O O . GLN A 1 83 ? -46.619 -3.013 56.337 1.00 97.31 83 GLN A O 1
ATOM 679 N N . GLN A 1 84 ? -45.370 -1.900 57.824 1.00 96.69 84 GLN A N 1
ATOM 680 C CA . GLN A 1 84 ? -44.700 -1.070 56.815 1.00 96.69 84 GLN A CA 1
ATOM 681 C C . GLN A 1 84 ? -43.874 -1.908 55.829 1.00 96.69 84 GLN A C 1
ATOM 683 O O . GLN A 1 84 ? -43.901 -1.659 54.622 1.00 96.69 84 GLN A O 1
ATOM 688 N N . GLN A 1 85 ? -43.159 -2.919 56.327 1.00 96.81 85 GLN A N 1
ATOM 689 C CA . GLN A 1 85 ? -42.412 -3.855 55.485 1.00 96.81 85 GLN A CA 1
ATOM 690 C C . GLN A 1 85 ? -43.341 -4.664 54.579 1.00 96.81 85 GLN A C 1
ATOM 692 O O . GLN A 1 85 ? -43.040 -4.812 53.395 1.00 96.81 85 GLN A O 1
ATOM 697 N N . GLN A 1 86 ? -44.481 -5.123 55.100 1.00 97.25 86 GLN A N 1
ATOM 698 C CA . GLN A 1 86 ? -45.478 -5.848 54.317 1.00 97.25 86 GLN A CA 1
ATOM 699 C C . GLN A 1 86 ? -46.041 -4.982 53.185 1.00 97.25 86 GLN A C 1
ATOM 701 O O . GLN A 1 86 ? -46.042 -5.413 52.038 1.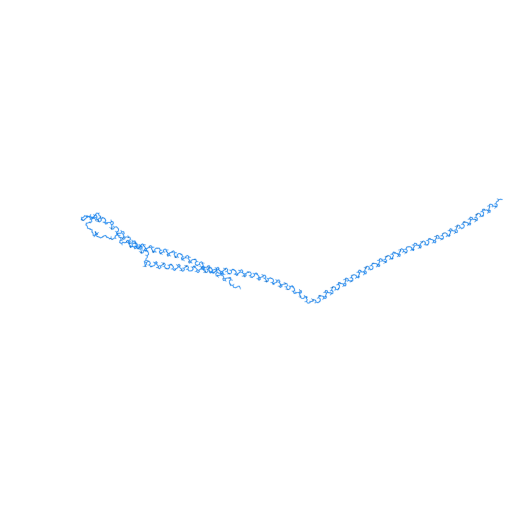00 97.25 86 GLN A O 1
ATOM 706 N N . ILE A 1 87 ? -46.415 -3.730 53.469 1.00 97.00 87 ILE A N 1
ATOM 707 C CA . ILE A 1 87 ? -46.897 -2.788 52.445 1.00 97.00 87 ILE A CA 1
ATOM 708 C C . ILE A 1 87 ? -45.834 -2.568 51.358 1.00 97.00 87 ILE A C 1
ATOM 710 O O . ILE A 1 87 ? -46.144 -2.561 50.168 1.00 97.00 87 ILE A O 1
ATOM 714 N N . SER A 1 88 ? -44.565 -2.404 51.746 1.00 96.75 88 SER A N 1
ATOM 715 C CA . SER A 1 88 ? -43.454 -2.265 50.794 1.00 96.75 88 SER A CA 1
ATOM 716 C C . SER A 1 88 ? -43.296 -3.505 49.907 1.00 96.75 88 SER A C 1
ATOM 718 O O . SER A 1 88 ? -43.138 -3.388 48.690 1.00 96.75 88 SER A O 1
ATOM 720 N N . PHE A 1 89 ? -43.388 -4.695 50.502 1.00 97.19 89 PHE A N 1
ATOM 721 C CA . PHE A 1 89 ? -43.330 -5.959 49.778 1.00 97.19 89 PHE A CA 1
ATOM 722 C C . PHE A 1 89 ? -44.496 -6.105 48.792 1.00 97.19 89 PHE A C 1
ATOM 724 O O . PHE A 1 89 ? -44.272 -6.433 47.626 1.00 97.19 89 PHE A O 1
ATOM 731 N N . ASP A 1 90 ? -45.717 -5.790 49.221 1.00 96.81 90 ASP A N 1
ATOM 732 C CA . ASP A 1 90 ? -46.915 -5.855 48.381 1.00 96.81 90 ASP A CA 1
ATOM 733 C C . ASP A 1 90 ? -46.830 -4.864 47.209 1.00 96.81 90 ASP A C 1
ATOM 735 O O . ASP A 1 90 ? -47.189 -5.203 46.077 1.00 96.81 90 ASP A O 1
ATOM 739 N N . ASN A 1 91 ? -46.272 -3.670 47.443 1.00 96.62 91 ASN A N 1
ATOM 740 C CA . ASN A 1 91 ? -45.989 -2.689 46.394 1.00 96.62 91 ASN A CA 1
ATOM 741 C C . ASN A 1 91 ? -44.966 -3.218 45.377 1.00 96.62 91 ASN A C 1
ATOM 743 O O . ASN A 1 91 ? -45.193 -3.110 44.170 1.00 96.62 91 ASN A O 1
ATOM 747 N N . LEU A 1 92 ? -43.861 -3.819 45.839 1.00 94.62 92 LEU A N 1
ATOM 748 C CA . LEU A 1 92 ? -42.861 -4.432 44.955 1.00 94.62 92 LEU A CA 1
ATOM 749 C C . LEU A 1 92 ? -43.458 -5.586 44.142 1.00 94.62 92 LEU A C 1
ATOM 751 O O . LEU A 1 92 ? -43.233 -5.675 42.936 1.00 94.62 92 LEU A O 1
ATOM 755 N N . SER A 1 93 ? -44.235 -6.453 44.787 1.00 94.62 93 SER A N 1
ATOM 756 C CA . SER A 1 93 ? -44.893 -7.586 44.138 1.00 94.62 93 SER A CA 1
ATOM 757 C C . SER A 1 93 ? -45.889 -7.117 43.074 1.00 94.62 93 SER A C 1
ATOM 759 O O . SER A 1 93 ? -45.860 -7.600 41.941 1.00 94.62 93 SER A O 1
ATOM 761 N N . SER A 1 94 ? -46.708 -6.112 43.396 1.00 94.81 94 SER A N 1
ATOM 762 C CA . SER A 1 94 ? -47.656 -5.503 42.454 1.00 94.81 94 SER A CA 1
ATOM 763 C C . SER A 1 94 ? -46.936 -4.864 41.266 1.00 94.81 94 SER A C 1
ATOM 765 O O . SER A 1 94 ? -47.350 -5.040 40.119 1.00 94.81 94 SER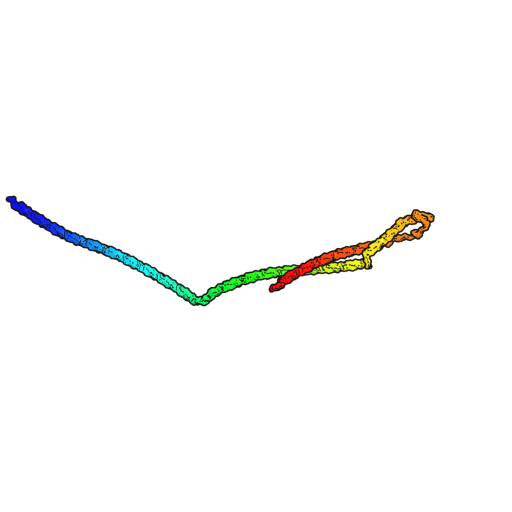 A O 1
ATOM 767 N N . TYR A 1 95 ? -45.818 -4.174 41.517 1.00 93.44 95 TYR A N 1
ATOM 768 C CA . TYR A 1 95 ? -44.975 -3.620 40.460 1.00 93.44 95 TYR A CA 1
ATOM 769 C C . TYR A 1 95 ? -44.422 -4.719 39.544 1.00 93.44 95 TYR A C 1
ATOM 771 O O . TYR A 1 95 ? -44.510 -4.596 38.323 1.00 93.44 95 TYR A O 1
ATOM 779 N N . LEU A 1 96 ? -43.894 -5.812 40.100 1.00 88.88 96 LEU A N 1
ATOM 780 C CA . LEU A 1 96 ? -43.380 -6.934 39.310 1.00 88.88 96 LEU A CA 1
ATOM 781 C C . LEU A 1 96 ? -44.484 -7.615 38.493 1.00 88.88 96 LEU A C 1
ATOM 783 O O . LEU A 1 96 ? -44.274 -7.890 37.313 1.00 88.88 96 LEU A O 1
ATOM 787 N N . GLN A 1 97 ? -45.670 -7.828 39.073 1.00 90.12 97 GLN A N 1
ATOM 788 C CA . GLN A 1 97 ? -46.822 -8.393 38.362 1.00 90.12 97 GLN A CA 1
ATOM 789 C C . GLN A 1 97 ? -47.283 -7.502 37.199 1.00 90.12 97 GLN A C 1
ATOM 791 O O . GLN A 1 97 ? -47.477 -7.997 36.085 1.00 90.12 97 GLN A O 1
ATOM 796 N N . GLY A 1 98 ? -47.389 -6.187 37.421 1.00 92.38 98 GLY A N 1
ATOM 797 C CA . GLY A 1 98 ? -47.740 -5.223 36.372 1.00 92.38 98 GLY A CA 1
ATOM 798 C C . GLY A 1 98 ? -46.702 -5.140 35.244 1.00 92.38 98 GLY A C 1
ATOM 799 O O . GLY A 1 98 ? -47.044 -4.859 34.095 1.00 92.38 98 GLY A O 1
ATOM 800 N N . ASN A 1 99 ? -45.440 -5.451 35.547 1.00 89.31 99 ASN A N 1
ATOM 801 C CA . ASN A 1 99 ? -44.315 -5.369 34.615 1.00 89.31 99 ASN A CA 1
ATOM 802 C C . ASN A 1 99 ? -43.805 -6.735 34.122 1.00 89.31 99 ASN A C 1
ATOM 804 O O . ASN A 1 99 ? -42.697 -6.835 33.599 1.00 89.31 99 ASN A O 1
ATOM 808 N N . THR A 1 100 ? -44.614 -7.792 34.219 1.00 86.44 100 THR A N 1
ATOM 809 C CA . THR A 1 100 ? -44.261 -9.145 33.732 1.00 86.44 100 THR A CA 1
ATOM 810 C C . THR A 1 100 ? -43.895 -9.186 32.246 1.00 86.44 100 THR A C 1
ATOM 812 O O . THR A 1 100 ? -43.046 -9.976 31.839 1.00 86.44 100 THR A O 1
ATOM 815 N N . HIS A 1 101 ? -44.461 -8.287 31.439 1.00 84.44 101 HIS A N 1
ATOM 816 C CA . HIS A 1 101 ? -44.132 -8.125 30.021 1.00 84.44 101 HIS A CA 1
ATOM 817 C C . HIS A 1 101 ? -42.668 -7.708 29.761 1.00 84.44 101 HIS A C 1
ATOM 819 O O . HIS A 1 101 ? -42.196 -7.851 28.636 1.00 84.44 101 HIS A O 1
ATOM 825 N N . LEU A 1 102 ? -41.942 -7.217 30.776 1.00 86.00 102 LEU A N 1
ATOM 826 C CA . LEU A 1 102 ? -40.512 -6.898 30.695 1.00 86.00 102 LEU A CA 1
ATOM 827 C C . LEU A 1 102 ? -39.609 -8.110 30.967 1.00 86.00 102 LEU A C 1
ATOM 829 O O . LEU A 1 102 ? -38.419 -8.049 30.669 1.00 86.00 102 LEU A O 1
ATOM 833 N N . ALA A 1 103 ? -40.134 -9.222 31.494 1.00 83.38 103 ALA A N 1
ATOM 834 C CA . ALA A 1 103 ? -39.328 -10.416 31.766 1.00 83.38 103 ALA A CA 1
ATOM 835 C C . ALA A 1 103 ? -38.613 -10.970 30.510 1.00 83.38 103 ALA A C 1
ATOM 837 O O . ALA A 1 103 ? -37.413 -11.233 30.596 1.00 83.38 103 ALA A O 1
ATOM 838 N N . PRO A 1 104 ? -39.251 -11.035 29.320 1.00 87.56 104 PRO A N 1
ATOM 839 C CA . PRO A 1 104 ? -38.565 -11.412 28.081 1.00 87.56 104 PRO A CA 1
ATOM 840 C C . PRO A 1 104 ? -37.467 -10.424 27.659 1.00 87.56 104 PRO A C 1
ATOM 842 O O . PRO A 1 104 ? -36.560 -10.787 26.913 1.00 87.56 104 PRO A O 1
ATOM 845 N N . LEU A 1 105 ? -37.526 -9.166 28.114 1.00 86.25 105 LEU A N 1
ATOM 846 C CA . LEU A 1 105 ? -36.504 -8.163 27.814 1.00 86.25 105 LEU A CA 1
ATOM 847 C C . LEU A 1 105 ? -35.166 -8.538 28.469 1.00 86.25 105 LEU A C 1
ATOM 849 O O . LEU A 1 105 ? -34.123 -8.415 27.831 1.00 86.25 105 LEU A O 1
ATOM 853 N N . ASN A 1 106 ? -35.196 -9.071 29.696 1.00 85.62 106 ASN A N 1
ATOM 854 C CA . ASN A 1 106 ? -33.998 -9.561 30.385 1.00 85.62 106 ASN A CA 1
ATOM 855 C C . ASN A 1 106 ? -33.328 -10.726 29.645 1.00 85.62 106 ASN A C 1
ATOM 857 O O . ASN A 1 106 ? -32.105 -10.834 29.666 1.00 85.62 106 ASN A O 1
ATOM 861 N N . GLU A 1 107 ? -34.099 -11.565 28.952 1.00 87.06 107 GLU A N 1
ATOM 862 C CA . GLU A 1 107 ? -33.552 -12.638 28.112 1.00 87.06 107 GLU A CA 1
ATOM 863 C C . GLU A 1 107 ? -32.930 -12.097 26.815 1.00 87.06 107 GLU A C 1
ATOM 865 O O . GLU A 1 107 ? -31.979 -12.671 26.282 1.00 87.06 107 GLU A O 1
ATOM 870 N N . GLN A 1 108 ? -33.434 -10.969 26.308 1.00 91.44 108 GLN A N 1
ATOM 871 C CA . GLN A 1 108 ? -32.937 -10.343 25.082 1.00 91.44 108 GLN A CA 1
ATOM 872 C C . GLN A 1 108 ? -31.693 -9.477 25.299 1.00 91.44 108 GLN A C 1
ATOM 874 O O . GLN A 1 108 ? -30.897 -9.352 24.368 1.00 91.44 108 GLN A O 1
ATOM 879 N N . ILE A 1 109 ? -31.484 -8.908 26.493 1.00 92.44 109 ILE A N 1
ATOM 880 C CA . ILE A 1 109 ? -30.312 -8.064 26.796 1.00 92.44 109 ILE A CA 1
ATOM 881 C C . ILE A 1 109 ? -28.987 -8.770 26.441 1.00 92.44 109 ILE A C 1
ATOM 883 O O . ILE A 1 109 ? -28.241 -8.206 25.637 1.00 92.44 109 ILE A O 1
ATOM 887 N N . PRO A 1 110 ? -28.711 -10.015 26.887 1.00 93.56 110 PRO A N 1
ATOM 888 C CA . PRO A 1 110 ? -27.480 -10.719 26.517 1.00 93.56 110 PRO A CA 1
ATOM 889 C C . PRO A 1 110 ? -27.327 -10.931 25.004 1.00 93.56 110 PRO A C 1
ATOM 891 O O . PRO A 1 110 ? -26.226 -10.866 24.457 1.00 93.56 110 PRO A O 1
ATOM 894 N N . VAL A 1 111 ? -28.439 -11.160 24.295 1.00 95.00 111 VAL A N 1
ATOM 895 C CA . VAL A 1 111 ? -28.442 -11.324 22.833 1.00 95.00 111 VAL A CA 1
ATOM 896 C C . VAL A 1 111 ? -28.101 -10.003 22.139 1.00 95.00 111 VAL A C 1
ATOM 898 O O . VAL A 1 111 ? -27.342 -9.991 21.167 1.00 95.00 111 VAL A O 1
ATOM 901 N N . ILE A 1 112 ? -28.643 -8.888 22.629 1.00 93.94 112 ILE A N 1
ATOM 902 C CA . ILE A 1 112 ? -28.361 -7.542 22.118 1.00 93.94 112 ILE A CA 1
ATOM 903 C C . ILE A 1 112 ? -26.895 -7.177 22.371 1.00 93.94 112 ILE A C 1
ATOM 905 O O . ILE A 1 112 ? -26.226 -6.690 21.459 1.00 93.94 112 ILE A O 1
ATOM 909 N N . GLU A 1 113 ? -26.370 -7.466 23.561 1.00 96.12 113 GLU A N 1
ATOM 910 C CA . GLU A 1 113 ? -24.959 -7.259 23.902 1.00 96.12 113 GLU A CA 1
ATOM 911 C C . GLU A 1 113 ? -24.032 -8.072 22.992 1.00 96.12 113 GLU A C 1
ATOM 913 O O . GLU A 1 113 ? -23.078 -7.526 22.430 1.00 96.12 113 GLU A O 1
ATOM 918 N N . LEU A 1 114 ? -24.354 -9.350 22.756 1.00 96.56 114 LEU A N 1
ATOM 919 C CA . LEU A 1 114 ? -23.605 -10.205 21.837 1.00 96.56 114 LEU A CA 1
ATOM 920 C C . LEU A 1 114 ? -23.606 -9.639 20.409 1.00 96.56 114 LEU A C 1
ATOM 922 O O . LEU A 1 114 ? -22.551 -9.548 19.777 1.00 96.56 114 LEU A O 1
ATOM 926 N N . ARG A 1 115 ? -24.772 -9.227 19.899 1.00 96.88 115 ARG A N 1
ATOM 927 C CA . ARG A 1 115 ? -24.896 -8.626 18.559 1.00 96.88 115 ARG A CA 1
ATOM 928 C C . ARG A 1 115 ? -24.139 -7.304 18.456 1.00 96.88 115 ARG A C 1
ATOM 930 O O . ARG A 1 115 ? -23.475 -7.066 17.453 1.00 96.88 115 ARG A O 1
ATOM 937 N N . SER A 1 116 ? -24.188 -6.470 19.492 1.00 96.94 116 SER A N 1
ATOM 938 C CA . SER A 1 116 ? -23.425 -5.220 19.571 1.00 96.94 116 SER A CA 1
ATOM 939 C C . SER A 1 116 ? -21.916 -5.479 19.504 1.00 96.94 116 SER A C 1
ATOM 941 O O . SER A 1 116 ? -21.204 -4.855 18.712 1.00 96.94 116 SER A O 1
ATOM 943 N N . ALA A 1 117 ? -21.423 -6.470 20.253 1.00 97.44 117 ALA A N 1
ATOM 944 C CA . ALA A 1 117 ? -20.021 -6.874 20.207 1.00 97.44 117 ALA A CA 1
ATOM 945 C C . ALA A 1 117 ? -19.612 -7.401 18.817 1.00 97.44 117 ALA A C 1
ATOM 947 O O . ALA A 1 117 ? -18.547 -7.042 18.306 1.00 97.44 117 ALA A O 1
ATOM 948 N N . GLN A 1 118 ? -20.467 -8.205 18.174 1.00 97.69 118 GLN A N 1
ATOM 949 C CA . GLN A 1 118 ? -20.250 -8.687 16.805 1.00 97.69 118 GLN A CA 1
ATOM 950 C C . GLN A 1 118 ? -20.206 -7.536 15.793 1.00 97.69 118 GLN A C 1
ATOM 952 O O . GLN A 1 118 ? -19.278 -7.471 14.987 1.00 97.69 118 GLN A O 1
ATOM 957 N N . LEU A 1 119 ? -21.155 -6.598 15.860 1.00 97.88 119 LEU A N 1
ATOM 958 C CA . LEU A 1 119 ? -21.184 -5.410 15.002 1.00 97.88 119 LEU A CA 1
ATOM 959 C C . LEU A 1 119 ? -19.916 -4.573 15.168 1.00 97.88 119 LEU A C 1
ATOM 961 O O . LEU A 1 119 ? -19.307 -4.182 14.175 1.00 97.88 119 LEU A O 1
ATOM 965 N N . LYS A 1 120 ? -19.459 -4.369 16.406 1.00 97.75 120 LYS A N 1
ATOM 966 C CA . LYS A 1 120 ? -18.210 -3.653 16.688 1.00 97.75 120 LYS A CA 1
ATOM 967 C C . LYS A 1 120 ? -16.997 -4.358 16.076 1.00 97.75 120 LYS A C 1
ATOM 969 O O . LYS A 1 120 ? -16.132 -3.699 15.500 1.00 97.75 120 LYS A O 1
ATOM 974 N N . LYS A 1 121 ? -16.940 -5.693 16.142 1.00 97.69 121 LYS A N 1
ATOM 975 C CA . LYS A 1 121 ? -15.883 -6.486 15.493 1.00 97.69 121 LYS A CA 1
ATOM 976 C C . LYS A 1 121 ? -15.929 -6.344 13.967 1.00 97.69 121 LYS A C 1
ATOM 978 O O . LYS A 1 121 ? -14.888 -6.126 13.351 1.00 97.69 121 LYS A O 1
ATOM 983 N N . HIS A 1 122 ? -17.116 -6.415 13.364 1.00 97.12 122 HIS A N 1
ATOM 984 C CA . HIS A 1 122 ? -17.288 -6.205 11.925 1.00 97.12 122 HIS A CA 1
ATOM 985 C C . HIS A 1 122 ? -16.884 -4.794 11.496 1.00 97.12 122 HIS A C 1
ATOM 987 O O . HIS A 1 122 ? -16.173 -4.650 10.505 1.00 97.12 122 HIS A O 1
ATOM 993 N N . GLN A 1 123 ? -17.248 -3.769 12.267 1.00 97.69 123 GLN A N 1
ATOM 994 C CA . GLN A 1 123 ? -16.850 -2.386 12.009 1.00 97.69 123 GLN A CA 1
ATOM 995 C C . GLN A 1 123 ? -15.324 -2.221 12.044 1.00 97.69 123 GLN A C 1
ATOM 997 O O . GLN A 1 123 ? -14.747 -1.599 11.154 1.00 97.69 123 GLN A O 1
ATOM 1002 N N . GLN A 1 124 ? -14.648 -2.812 13.034 1.00 97.44 124 GLN A N 1
ATOM 1003 C CA . GLN A 1 124 ? -13.183 -2.791 13.114 1.00 97.44 124 GLN A CA 1
ATOM 1004 C C . GLN A 1 124 ? -12.532 -3.512 11.930 1.00 97.44 124 GLN A C 1
ATOM 1006 O O . GLN A 1 124 ? -11.536 -3.037 11.387 1.00 97.44 124 GLN A O 1
ATOM 1011 N N . GLN A 1 125 ? -13.084 -4.653 11.515 1.00 97.31 125 GLN A N 1
ATOM 1012 C CA . GLN A 1 125 ? -12.566 -5.394 10.370 1.00 97.31 125 GLN A CA 1
ATOM 1013 C C . GLN A 1 125 ? -12.775 -4.625 9.062 1.00 97.31 125 GLN A C 1
ATOM 1015 O O . GLN A 1 125 ? -11.843 -4.516 8.274 1.00 97.31 125 GLN A O 1
ATOM 1020 N N . GLN A 1 126 ? -13.942 -4.006 8.879 1.00 97.00 126 GLN A N 1
ATOM 1021 C CA . GLN A 1 126 ? -14.217 -3.133 7.742 1.00 97.00 126 GLN A CA 1
ATOM 1022 C C . GLN A 1 126 ? -13.238 -1.955 7.685 1.00 97.00 126 GLN A C 1
ATOM 1024 O O . GLN A 1 126 ? -12.713 -1.657 6.617 1.00 97.00 126 GLN A O 1
ATOM 1029 N N . GLN A 1 127 ? -12.953 -1.305 8.819 1.00 97.38 127 GLN A N 1
ATOM 1030 C CA . GLN A 1 127 ? -11.967 -0.222 8.875 1.00 97.38 127 GLN A CA 1
ATOM 1031 C C . GLN A 1 127 ? -10.570 -0.694 8.460 1.00 97.38 127 GLN A C 1
ATOM 1033 O O . GLN A 1 127 ? -9.913 -0.008 7.681 1.00 97.38 127 GLN A O 1
ATOM 1038 N N . LYS A 1 128 ? -10.132 -1.874 8.918 1.00 97.06 128 LYS A N 1
ATOM 1039 C CA . LYS A 1 128 ? -8.853 -2.460 8.486 1.00 97.06 128 LYS A CA 1
ATOM 1040 C C . LYS A 1 128 ? -8.824 -2.701 6.979 1.00 97.06 128 LYS A C 1
ATOM 1042 O O . LYS A 1 128 ? -7.904 -2.237 6.317 1.00 97.06 128 LYS A O 1
ATOM 1047 N N . THR A 1 129 ? -9.864 -3.328 6.431 1.00 96.56 129 THR A N 1
ATOM 1048 C CA . THR A 1 129 ? -9.963 -3.586 4.988 1.00 96.56 129 THR A CA 1
ATOM 1049 C C . THR A 1 129 ? -10.010 -2.293 4.168 1.00 96.56 129 THR A C 1
ATOM 1051 O O . THR A 1 129 ? -9.441 -2.241 3.084 1.00 96.56 129 THR A O 1
ATOM 1054 N N . LEU A 1 130 ? -10.641 -1.225 4.668 1.00 96.56 130 LEU A N 1
ATOM 1055 C CA . LEU A 1 130 ? -10.638 0.082 3.999 1.00 96.56 130 LEU A CA 1
ATOM 1056 C C . LEU A 1 130 ? -9.242 0.716 3.966 1.00 96.56 130 LEU A C 1
ATOM 1058 O O . LEU A 1 130 ? -8.858 1.263 2.934 1.00 96.56 130 LEU A O 1
ATOM 1062 N N . ILE A 1 131 ? -8.480 0.614 5.057 1.00 96.56 131 ILE A N 1
ATOM 1063 C CA . ILE A 1 131 ? -7.090 1.090 5.108 1.00 96.56 131 ILE A CA 1
ATOM 1064 C C . ILE A 1 131 ? -6.220 0.286 4.132 1.00 96.56 131 ILE A C 1
ATOM 1066 O O . ILE A 1 131 ? -5.481 0.873 3.346 1.00 96.56 131 ILE A O 1
ATOM 1070 N N . GLU A 1 132 ? -6.344 -1.043 4.130 1.00 94.94 132 GLU A N 1
ATOM 1071 C CA . GLU A 1 132 ? -5.634 -1.928 3.195 1.00 94.94 132 GLU A CA 1
ATOM 1072 C C . GLU A 1 132 ? -5.978 -1.602 1.733 1.00 94.94 132 GLU A C 1
ATOM 1074 O O . GLU A 1 132 ? -5.086 -1.515 0.890 1.00 94.94 132 GLU A O 1
ATOM 1079 N N . LEU A 1 133 ? -7.255 -1.339 1.434 1.00 94.38 133 LEU A N 1
ATOM 1080 C CA . LEU A 1 133 ? -7.706 -0.911 0.110 1.00 94.38 133 LEU A CA 1
ATOM 1081 C C . LEU A 1 133 ? -7.074 0.428 -0.300 1.00 94.38 133 LEU A C 1
ATOM 1083 O O . LEU A 1 133 ? -6.694 0.602 -1.457 1.00 94.38 133 LEU A O 1
ATOM 1087 N N . GLU A 1 134 ? -6.982 1.393 0.616 1.00 95.31 134 GLU A N 1
ATOM 1088 C CA . GLU A 1 134 ? -6.375 2.694 0.324 1.00 95.31 134 GLU A CA 1
ATOM 1089 C C . GLU A 1 134 ? -4.870 2.572 0.048 1.00 95.31 134 GLU A C 1
ATOM 1091 O O . GLU A 1 134 ? -4.368 3.196 -0.889 1.00 95.31 134 GLU A O 1
ATOM 1096 N N . ILE A 1 135 ? -4.165 1.731 0.810 1.00 94.38 135 ILE A N 1
ATOM 1097 C CA . ILE A 1 135 ? -2.749 1.414 0.576 1.00 94.38 135 ILE A CA 1
ATOM 1098 C C . ILE A 1 135 ? -2.580 0.761 -0.800 1.00 94.38 135 ILE A C 1
ATOM 1100 O O . ILE A 1 135 ? -1.817 1.272 -1.619 1.00 94.38 135 ILE A O 1
ATOM 1104 N N . ALA A 1 136 ? -3.362 -0.278 -1.105 1.00 91.62 136 ALA A N 1
ATOM 1105 C CA . ALA A 1 136 ? -3.299 -0.972 -2.391 1.00 91.62 136 ALA A CA 1
ATOM 1106 C C . ALA A 1 136 ? -3.598 -0.040 -3.581 1.00 91.62 136 ALA A C 1
ATOM 1108 O O . ALA A 1 136 ? -2.974 -0.148 -4.636 1.00 91.62 136 ALA A O 1
ATOM 1109 N N . LYS A 1 137 ? -4.519 0.922 -3.422 1.00 92.38 137 LYS A N 1
ATOM 1110 C CA . LYS A 1 137 ? -4.792 1.949 -4.444 1.00 92.38 137 LYS A CA 1
ATOM 1111 C C . LYS A 1 137 ? -3.600 2.878 -4.671 1.00 92.38 137 LYS A C 1
ATOM 1113 O O . LYS A 1 137 ? -3.307 3.205 -5.819 1.00 92.38 137 LYS A O 1
ATOM 1118 N N . LYS A 1 138 ? -2.921 3.307 -3.602 1.00 93.88 138 LYS A N 1
ATOM 1119 C CA . LYS A 1 138 ? -1.715 4.145 -3.708 1.00 93.88 138 LYS A CA 1
ATOM 1120 C C . LYS A 1 138 ? -0.579 3.383 -4.386 1.00 93.88 138 LYS A C 1
ATOM 1122 O O . LYS A 1 138 ? 0.039 3.920 -5.298 1.00 93.88 138 LYS A O 1
ATOM 1127 N N . GLU A 1 139 ? -0.357 2.129 -4.000 1.00 92.19 139 GLU A N 1
ATOM 1128 C CA . GLU A 1 139 ? 0.640 1.254 -4.627 1.00 92.19 139 GLU A CA 1
ATOM 1129 C C . GLU A 1 139 ? 0.355 1.037 -6.116 1.00 92.19 139 GLU A C 1
ATOM 1131 O O . GLU A 1 139 ? 1.263 1.153 -6.939 1.00 92.19 139 GLU A O 1
ATOM 1136 N N . LEU A 1 140 ? -0.910 0.793 -6.480 1.00 92.44 140 LEU A N 1
ATOM 1137 C CA . LEU A 1 140 ? -1.310 0.651 -7.877 1.00 92.44 140 LEU A CA 1
ATOM 1138 C C . LEU A 1 140 ? -1.032 1.929 -8.677 1.00 92.44 140 LEU A C 1
ATOM 1140 O O . LEU A 1 140 ? -0.477 1.842 -9.767 1.00 92.44 140 LEU A O 1
ATOM 1144 N N . SER A 1 141 ? -1.360 3.100 -8.126 1.00 93.31 141 SER A N 1
ATOM 1145 C CA . SER A 1 141 ? -1.118 4.384 -8.793 1.00 93.31 141 SER A CA 1
ATOM 1146 C C . SER A 1 141 ? 0.372 4.659 -9.018 1.00 93.31 141 SER A C 1
ATOM 1148 O O . SER A 1 141 ? 0.752 5.114 -10.095 1.00 93.31 141 SER A O 1
ATOM 1150 N N . VAL A 1 142 ? 1.230 4.356 -8.037 1.00 93.94 142 VAL A N 1
ATOM 1151 C CA . VAL A 1 142 ? 2.690 4.475 -8.198 1.00 93.94 142 VAL A CA 1
ATOM 1152 C C . VAL A 1 142 ? 3.181 3.545 -9.304 1.00 93.94 142 VAL A C 1
ATOM 1154 O O . VAL A 1 142 ? 3.945 3.965 -10.170 1.00 93.94 142 VAL A O 1
ATOM 1157 N N . LEU A 1 143 ? 2.704 2.301 -9.315 1.00 93.44 143 LEU A N 1
ATOM 1158 C CA . LEU A 1 143 ? 3.134 1.312 -10.294 1.00 93.44 143 LEU A CA 1
ATOM 1159 C C . LEU A 1 143 ? 2.662 1.639 -11.722 1.00 93.44 143 LEU A C 1
ATOM 1161 O O . LEU A 1 143 ? 3.382 1.365 -12.682 1.00 93.44 143 LEU A O 1
ATOM 1165 N N . GLU A 1 144 ? 1.478 2.237 -11.869 1.00 92.06 144 GLU A N 1
ATOM 1166 C CA . GLU A 1 144 ? 0.978 2.753 -13.149 1.00 92.06 144 GLU A CA 1
ATOM 1167 C C . GLU A 1 144 ? 1.861 3.889 -13.676 1.00 92.06 144 GLU A C 1
ATOM 1169 O O . GLU A 1 144 ? 2.315 3.815 -14.816 1.00 92.06 144 GLU A O 1
ATOM 1174 N N . ASN A 1 145 ? 2.207 4.867 -12.832 1.00 94.88 145 ASN A N 1
ATOM 1175 C CA . ASN A 1 145 ? 3.124 5.946 -13.216 1.00 94.88 145 ASN A CA 1
ATOM 1176 C C . ASN A 1 145 ? 4.504 5.405 -13.630 1.00 94.88 145 ASN A C 1
ATOM 1178 O O . ASN A 1 145 ? 5.075 5.820 -14.639 1.00 94.88 145 ASN A O 1
ATOM 1182 N N . ASP A 1 146 ? 5.028 4.438 -12.876 1.00 93.75 146 ASP A N 1
ATOM 1183 C CA . ASP A 1 146 ? 6.298 3.778 -13.168 1.00 93.75 146 ASP A CA 1
ATOM 1184 C C . ASP A 1 146 ? 6.279 3.022 -14.502 1.00 93.75 146 ASP A C 1
ATOM 1186 O O . ASP A 1 146 ? 7.308 2.941 -15.190 1.00 93.75 146 ASP A O 1
ATOM 1190 N N . PHE A 1 147 ? 5.140 2.413 -14.841 1.00 94.69 147 PHE A N 1
ATOM 1191 C CA . PHE A 1 147 ? 4.925 1.730 -16.111 1.00 94.69 147 PHE A CA 1
ATOM 1192 C C . PHE A 1 147 ? 4.876 2.730 -17.269 1.00 94.69 147 PHE A C 1
ATOM 1194 O O . PHE A 1 147 ? 5.593 2.538 -18.253 1.00 94.69 147 PHE A O 1
ATOM 1201 N N . ASP A 1 148 ? 4.121 3.818 -17.124 1.00 94.62 148 ASP A N 1
ATOM 1202 C CA . ASP A 1 148 ? 4.008 4.863 -18.142 1.00 94.62 148 ASP A CA 1
ATOM 1203 C C . ASP A 1 148 ? 5.369 5.516 -18.421 1.00 94.62 148 ASP A C 1
ATOM 1205 O O . ASP A 1 148 ? 5.766 5.676 -19.579 1.00 94.62 148 ASP A O 1
ATOM 1209 N N . GLN A 1 149 ? 6.146 5.809 -17.374 1.00 95.50 149 GLN A N 1
ATOM 1210 C CA . GLN A 1 149 ? 7.498 6.347 -17.522 1.00 95.50 149 GLN A CA 1
ATOM 1211 C C . GLN A 1 149 ? 8.427 5.365 -18.253 1.00 95.50 149 GLN A C 1
ATOM 1213 O O . GLN A 1 149 ? 9.186 5.761 -19.140 1.00 95.50 149 GLN A O 1
ATOM 1218 N N . ALA A 1 150 ? 8.361 4.070 -17.927 1.00 95.06 150 ALA A N 1
ATOM 1219 C CA . ALA A 1 150 ? 9.148 3.057 -18.630 1.00 95.06 150 ALA A CA 1
ATOM 1220 C C . ALA A 1 150 ? 8.743 2.947 -20.110 1.00 95.06 150 ALA A C 1
ATOM 1222 O O . ALA A 1 150 ? 9.607 2.804 -20.977 1.00 95.06 150 ALA A O 1
ATOM 1223 N N . GLN A 1 151 ? 7.447 3.059 -20.414 1.00 95.50 151 GLN A N 1
ATOM 1224 C CA . GLN A 1 151 ? 6.940 3.034 -21.783 1.00 95.50 151 GLN A CA 1
ATOM 1225 C C . GLN A 1 151 ? 7.427 4.246 -22.593 1.00 95.50 151 GLN A C 1
ATOM 1227 O O . GLN A 1 151 ? 7.869 4.082 -23.732 1.00 95.50 151 GLN A O 1
ATOM 1232 N N . GLN A 1 152 ? 7.406 5.444 -22.003 1.00 95.69 152 GLN A N 1
ATOM 1233 C CA . GLN A 1 152 ? 7.930 6.664 -22.629 1.00 95.69 152 GLN A CA 1
ATOM 1234 C C . GLN A 1 152 ? 9.436 6.570 -22.901 1.00 95.69 152 GLN A C 1
ATOM 1236 O O . GLN A 1 152 ? 9.893 6.924 -23.993 1.00 95.69 152 GLN A O 1
ATOM 1241 N N . ASN A 1 153 ? 10.202 6.042 -21.945 1.00 95.25 153 ASN A N 1
ATOM 1242 C CA . ASN A 1 153 ? 11.638 5.827 -22.110 1.00 95.25 153 ASN A CA 1
ATOM 1243 C C . ASN A 1 153 ? 11.930 4.843 -23.250 1.00 95.25 153 ASN A C 1
ATOM 1245 O O . ASN A 1 153 ? 12.763 5.135 -24.105 1.00 95.25 153 ASN A O 1
ATOM 1249 N N . ASN A 1 154 ? 11.206 3.720 -23.314 1.00 95.38 154 ASN A N 1
ATOM 1250 C CA . ASN A 1 154 ? 11.367 2.743 -24.392 1.00 95.38 154 ASN A CA 1
ATOM 1251 C C . ASN A 1 154 ? 11.020 3.349 -25.766 1.00 95.38 154 ASN A C 1
ATOM 1253 O O . ASN A 1 154 ? 11.771 3.181 -26.720 1.00 95.38 154 ASN A O 1
ATOM 1257 N N . SER A 1 155 ? 9.937 4.129 -25.861 1.00 96.25 155 SER A N 1
ATOM 1258 C CA . SER A 1 155 ? 9.581 4.829 -27.106 1.00 96.25 155 SER A CA 1
ATOM 1259 C C . SER A 1 155 ? 10.648 5.844 -27.536 1.00 96.25 155 SER A C 1
ATOM 1261 O O . SER A 1 155 ? 10.916 6.005 -28.726 1.00 96.25 155 SER A O 1
ATOM 1263 N N . THR A 1 156 ? 11.285 6.522 -26.580 1.00 96.44 156 THR A N 1
ATOM 1264 C CA . THR A 1 156 ? 12.385 7.457 -26.861 1.00 96.44 156 THR A CA 1
ATOM 1265 C C . THR A 1 156 ? 13.615 6.719 -27.389 1.00 96.44 156 THR A C 1
ATOM 1267 O O . THR A 1 156 ? 14.204 7.152 -28.378 1.00 96.44 156 THR A O 1
ATOM 1270 N N . GLN A 1 157 ? 13.956 5.576 -26.789 1.00 95.06 157 GLN A N 1
ATOM 1271 C CA . GLN A 1 157 ? 15.064 4.736 -27.247 1.00 95.06 157 GLN A CA 1
ATOM 1272 C C . GLN A 1 157 ? 14.801 4.125 -28.629 1.00 95.06 157 GLN A C 1
ATOM 1274 O O . GLN A 1 157 ? 15.680 4.133 -29.484 1.00 95.06 157 GLN A O 1
ATOM 1279 N N . GLU A 1 158 ? 13.574 3.678 -28.901 1.00 95.56 158 GLU A N 1
ATOM 1280 C CA . GLU A 1 158 ? 13.172 3.192 -30.225 1.00 95.56 158 GLU A CA 1
ATOM 1281 C C . GLU A 1 158 ? 13.342 4.268 -31.309 1.00 95.56 158 GLU A C 1
ATOM 1283 O O . GLU A 1 158 ? 13.892 3.999 -32.378 1.00 95.56 158 GLU A O 1
ATOM 1288 N N . LYS A 1 159 ? 12.944 5.515 -31.022 1.00 97.19 159 LYS A N 1
ATOM 1289 C CA . LYS A 1 159 ? 13.172 6.645 -31.937 1.00 97.19 159 LYS A CA 1
ATOM 1290 C C . LYS A 1 159 ? 14.657 6.892 -32.186 1.00 97.19 159 LYS A C 1
ATOM 1292 O O . LYS A 1 159 ? 15.032 7.107 -33.335 1.00 97.19 159 LYS A O 1
ATOM 1297 N N . LEU A 1 160 ? 15.489 6.844 -31.145 1.00 97.44 160 LEU A N 1
ATOM 1298 C CA . LEU A 1 160 ? 16.936 7.028 -31.274 1.00 97.44 160 LEU A CA 1
ATOM 1299 C C . LEU A 1 160 ? 17.570 5.934 -32.146 1.00 97.44 160 LEU A C 1
ATOM 1301 O O . LEU A 1 160 ? 18.353 6.238 -33.043 1.00 97.44 160 LEU A O 1
ATOM 1305 N N . VAL A 1 161 ? 17.194 4.670 -31.935 1.00 97.38 161 VAL A N 1
ATOM 1306 C CA . VAL A 1 161 ? 17.671 3.543 -32.753 1.00 97.38 161 VAL A CA 1
ATOM 1307 C C . VAL A 1 161 ? 17.271 3.715 -34.217 1.00 97.38 161 VAL A C 1
ATOM 1309 O O . VAL A 1 161 ? 18.106 3.510 -35.102 1.00 97.38 161 VAL A O 1
ATOM 1312 N N . ASN A 1 162 ? 16.034 4.138 -34.490 1.00 97.06 162 ASN A N 1
ATOM 1313 C CA . ASN A 1 162 ? 15.574 4.397 -35.856 1.00 97.06 162 ASN A CA 1
ATOM 1314 C C . ASN A 1 162 ? 16.362 5.543 -36.508 1.00 97.06 162 ASN A C 1
ATOM 1316 O O . ASN A 1 162 ? 16.865 5.376 -37.617 1.00 97.06 162 ASN A O 1
ATOM 1320 N N . GLN A 1 163 ? 16.565 6.655 -35.795 1.00 97.81 163 GLN A N 1
ATOM 1321 C CA . GLN A 1 163 ? 17.364 7.789 -36.277 1.00 97.81 163 GLN A CA 1
ATOM 1322 C C . GLN A 1 163 ? 18.809 7.388 -36.593 1.00 97.81 163 GLN A C 1
ATOM 1324 O O . GLN A 1 163 ? 19.327 7.724 -37.656 1.00 97.81 163 GLN A O 1
ATOM 1329 N N . LEU A 1 164 ? 19.464 6.637 -35.705 1.00 97.56 164 LEU A N 1
ATOM 1330 C CA . LEU A 1 164 ? 20.829 6.155 -35.933 1.00 97.56 164 LEU A CA 1
ATOM 1331 C C . LEU A 1 164 ? 20.891 5.142 -37.083 1.00 97.56 164 LEU A C 1
ATOM 1333 O O . LEU A 1 164 ? 21.868 5.105 -37.826 1.00 97.56 164 LEU A O 1
ATOM 1337 N N . THR A 1 165 ? 19.848 4.331 -37.267 1.00 97.31 165 THR A N 1
ATOM 1338 C CA . THR A 1 165 ? 19.749 3.398 -38.398 1.00 97.31 165 THR A CA 1
ATOM 1339 C C . THR A 1 165 ? 19.658 4.144 -39.725 1.00 97.31 165 THR A C 1
ATOM 1341 O O . THR A 1 165 ? 20.413 3.832 -40.645 1.00 97.31 165 THR A O 1
ATOM 1344 N N . GLU A 1 166 ? 18.802 5.162 -39.809 1.00 97.56 166 GLU A N 1
ATOM 1345 C CA . GLU A 1 166 ? 18.697 6.037 -40.980 1.00 97.56 166 GLU A CA 1
ATOM 1346 C C . GLU A 1 166 ? 20.015 6.769 -41.262 1.00 97.56 166 GLU A C 1
ATOM 1348 O O . GLU A 1 166 ? 20.460 6.808 -42.409 1.00 97.56 166 GLU A O 1
ATOM 1353 N N . GLN A 1 167 ? 20.686 7.284 -40.225 1.00 97.31 167 GLN A N 1
ATOM 1354 C CA . GLN A 1 167 ? 21.993 7.932 -40.366 1.00 97.31 167 GLN A CA 1
ATOM 1355 C C . GLN A 1 167 ? 23.063 6.973 -40.895 1.00 97.31 167 GLN A C 1
ATOM 1357 O O . GLN A 1 167 ? 23.801 7.342 -41.806 1.00 97.31 167 GLN A O 1
ATOM 1362 N N . VAL A 1 168 ? 23.144 5.742 -40.375 1.00 96.75 168 VAL A N 1
ATOM 1363 C CA . VAL A 1 168 ? 24.088 4.737 -40.889 1.00 96.75 168 VAL A CA 1
ATOM 1364 C C . VAL A 1 168 ? 23.811 4.439 -42.359 1.00 96.75 168 VAL A C 1
ATOM 1366 O O . VAL A 1 168 ? 24.755 4.449 -43.144 1.00 96.75 168 VAL A O 1
ATOM 1369 N N . ASN A 1 169 ? 22.548 4.229 -42.741 1.00 96.62 169 ASN A N 1
ATOM 1370 C CA . ASN A 1 169 ? 22.183 3.956 -44.133 1.00 96.62 169 ASN A CA 1
ATOM 1371 C C . ASN A 1 169 ? 22.580 5.127 -45.045 1.00 96.62 169 ASN A C 1
ATOM 1373 O O . ASN A 1 169 ? 23.265 4.924 -46.041 1.00 96.62 169 ASN A O 1
ATOM 1377 N N . HIS A 1 170 ? 22.264 6.365 -44.653 1.00 96.94 170 HIS A N 1
ATOM 1378 C CA . HIS A 1 170 ? 22.649 7.557 -45.411 1.00 96.94 170 HIS A CA 1
ATOM 1379 C C . HIS A 1 170 ? 24.175 7.695 -45.548 1.00 96.94 170 HIS A C 1
ATOM 1381 O O . HIS A 1 170 ? 24.689 8.022 -46.618 1.00 96.94 170 HIS A O 1
ATOM 1387 N N . LEU A 1 171 ? 24.929 7.454 -44.470 1.00 96.06 171 LEU A N 1
ATOM 1388 C CA . LEU A 1 171 ? 26.390 7.506 -44.514 1.00 96.06 171 LEU A CA 1
ATOM 1389 C C . LEU A 1 171 ? 26.971 6.399 -45.407 1.00 96.06 171 LEU A C 1
ATOM 1391 O O . LEU A 1 171 ? 27.945 6.661 -46.116 1.00 96.06 171 LEU A O 1
ATOM 1395 N N . GLN A 1 172 ? 26.379 5.200 -45.388 1.00 95.56 172 GLN A N 1
ATOM 1396 C CA . GLN A 1 172 ? 26.746 4.074 -46.250 1.00 95.56 172 GLN A CA 1
ATOM 1397 C C . GLN A 1 172 ? 26.462 4.368 -47.725 1.00 95.56 172 GLN A C 1
ATOM 1399 O O . GLN A 1 172 ? 27.332 4.113 -48.556 1.00 95.56 172 GLN A O 1
ATOM 1404 N N . ASP A 1 173 ? 25.313 4.962 -48.045 1.00 95.88 173 ASP A N 1
ATOM 1405 C CA . ASP A 1 173 ? 24.967 5.380 -49.408 1.00 95.88 173 ASP A CA 1
ATOM 1406 C C . ASP A 1 173 ? 25.938 6.455 -49.919 1.00 95.88 173 ASP A C 1
ATOM 1408 O O . ASP A 1 173 ? 26.450 6.366 -51.037 1.00 95.88 173 ASP A O 1
ATOM 1412 N N . ALA A 1 174 ? 26.274 7.439 -49.076 1.00 94.94 174 ALA A N 1
ATOM 1413 C CA . ALA A 1 174 ? 27.270 8.459 -49.400 1.00 94.94 174 ALA A CA 1
ATOM 1414 C C . ALA A 1 174 ? 28.674 7.861 -49.610 1.00 94.94 174 ALA A C 1
ATOM 1416 O O . ALA A 1 174 ? 29.386 8.262 -50.532 1.00 94.94 174 ALA A O 1
ATOM 1417 N N . LEU A 1 175 ? 29.070 6.873 -48.798 1.00 95.25 175 LEU A N 1
ATOM 1418 C CA . LEU A 1 175 ? 30.329 6.147 -48.982 1.00 95.25 175 LEU A CA 1
ATOM 1419 C C . LEU A 1 175 ? 30.329 5.343 -50.291 1.00 95.25 175 LEU A C 1
ATOM 1421 O O . LEU A 1 175 ? 31.325 5.356 -51.011 1.00 95.25 175 LEU A O 1
ATOM 1425 N N . ALA A 1 176 ? 29.225 4.671 -50.622 1.00 94.69 176 ALA A N 1
ATOM 1426 C CA . ALA A 1 176 ? 29.090 3.925 -51.870 1.00 94.69 176 ALA A CA 1
ATOM 1427 C C . ALA A 1 176 ? 29.200 4.847 -53.097 1.00 94.69 176 ALA A C 1
ATOM 1429 O O . ALA A 1 176 ? 29.868 4.493 -54.070 1.00 94.69 176 ALA A O 1
ATOM 1430 N N . ALA A 1 177 ? 28.613 6.047 -53.025 1.00 93.75 177 ALA A N 1
ATOM 1431 C CA . ALA A 1 177 ? 28.738 7.066 -54.063 1.00 93.75 177 ALA A CA 1
ATOM 1432 C C . ALA A 1 177 ? 30.185 7.571 -54.220 1.00 93.75 177 ALA A C 1
ATOM 1434 O O . ALA A 1 177 ? 30.663 7.688 -55.346 1.00 93.75 177 ALA A O 1
ATOM 1435 N N . LEU A 1 178 ? 30.900 7.814 -53.112 1.00 92.19 178 LEU A N 1
ATOM 1436 C CA . LEU A 1 178 ? 32.316 8.216 -53.125 1.00 92.19 178 LEU A CA 1
ATOM 1437 C C . LEU A 1 178 ? 33.227 7.138 -53.724 1.00 92.19 178 LEU A C 1
ATOM 1439 O O . LEU A 1 178 ? 34.156 7.452 -54.462 1.00 92.19 178 LEU A O 1
ATOM 1443 N N . LEU A 1 179 ? 32.956 5.873 -53.404 1.00 92.38 179 LEU A N 1
ATOM 1444 C CA . LEU A 1 179 ? 33.722 4.734 -53.898 1.00 92.38 179 LEU A CA 1
ATOM 1445 C C . LEU A 1 179 ? 33.443 4.423 -55.372 1.00 92.38 179 LEU A C 1
ATOM 1447 O O . LEU A 1 179 ? 34.277 3.797 -56.016 1.00 92.38 179 LEU A O 1
ATOM 1451 N N . ASN A 1 180 ? 32.281 4.818 -55.908 1.00 92.12 180 ASN A N 1
ATOM 1452 C CA . ASN A 1 180 ? 31.875 4.588 -57.299 1.00 92.12 180 ASN A CA 1
ATOM 1453 C C . ASN A 1 180 ? 32.137 3.141 -57.788 1.00 92.12 180 ASN A C 1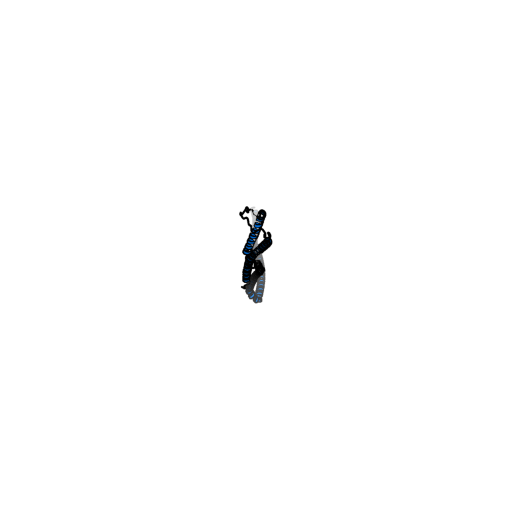
ATOM 1455 O O . ASN A 1 180 ? 32.651 2.904 -58.882 1.00 92.12 180 ASN A O 1
ATOM 1459 N N . GLY A 1 181 ? 31.850 2.157 -56.930 1.00 89.19 181 GLY A N 1
ATOM 1460 C CA . GLY A 1 181 ? 32.073 0.730 -57.202 1.00 89.19 181 GLY A CA 1
ATOM 1461 C C . GLY A 1 181 ? 33.523 0.237 -57.076 1.00 89.19 181 GLY A C 1
ATOM 1462 O O . GLY A 1 181 ? 33.764 -0.956 -57.252 1.00 89.19 181 GLY A O 1
ATOM 1463 N N . GLN A 1 182 ? 34.478 1.110 -56.753 1.00 93.81 182 GLN A N 1
ATOM 1464 C CA . GLN A 1 182 ? 35.873 0.768 -56.463 1.00 93.81 182 GLN A CA 1
ATOM 1465 C C . GLN A 1 182 ? 36.103 0.566 -54.959 1.00 93.81 182 GLN A C 1
ATOM 1467 O O . GLN A 1 182 ? 35.259 0.894 -54.128 1.00 93.81 182 GLN A O 1
ATOM 1472 N N . SER A 1 183 ? 37.254 0.008 -54.583 1.00 93.75 183 SER A N 1
ATOM 1473 C CA . SER A 1 183 ? 37.660 -0.118 -53.178 1.00 93.75 183 SER A CA 1
ATOM 1474 C C . SER A 1 183 ? 38.608 1.007 -52.762 1.00 93.75 183 SER A C 1
ATOM 1476 O O . SER A 1 183 ? 39.273 1.615 -53.597 1.00 93.75 183 SER A O 1
ATOM 1478 N N . LEU A 1 184 ? 38.737 1.258 -51.457 1.00 93.44 184 LEU A N 1
ATOM 1479 C CA . LEU A 1 184 ? 39.762 2.175 -50.941 1.00 93.44 184 LEU A CA 1
ATOM 1480 C C . LEU A 1 184 ? 41.174 1.766 -51.412 1.00 93.44 184 LEU A C 1
ATOM 1482 O O . LEU A 1 184 ? 41.952 2.616 -51.838 1.00 93.44 184 LEU A O 1
ATOM 1486 N N . ASP A 1 185 ? 41.463 0.462 -51.431 1.00 94.50 185 ASP A N 1
ATOM 1487 C CA . ASP A 1 185 ? 42.729 -0.089 -51.931 1.00 94.50 185 ASP A CA 1
ATOM 1488 C C . ASP A 1 185 ? 42.994 0.248 -53.403 1.00 94.50 185 ASP A C 1
ATOM 1490 O O . ASP A 1 185 ? 44.153 0.338 -53.807 1.00 94.50 185 ASP A O 1
ATOM 1494 N N . TYR A 1 186 ? 41.946 0.393 -54.223 1.00 94.88 186 TYR A N 1
ATOM 1495 C CA . TYR A 1 186 ? 42.088 0.817 -55.615 1.00 94.88 186 TYR A CA 1
ATOM 1496 C C . TYR A 1 186 ? 42.627 2.248 -55.677 1.00 94.88 186 TYR A C 1
ATOM 1498 O O . TYR A 1 186 ? 43.667 2.481 -56.287 1.00 94.88 186 TYR A O 1
ATOM 1506 N N . TYR A 1 187 ? 41.997 3.185 -54.964 1.00 94.06 187 TYR A N 1
ATOM 1507 C CA . TYR A 1 187 ? 42.454 4.577 -54.918 1.00 94.06 187 TYR A CA 1
ATOM 1508 C C . TYR A 1 187 ? 43.863 4.706 -54.329 1.00 94.06 187 TYR A C 1
ATOM 1510 O O . TYR A 1 187 ? 44.668 5.490 -54.826 1.00 94.06 187 TYR A O 1
ATOM 1518 N N . GLN A 1 188 ? 44.199 3.906 -53.312 1.00 93.88 188 GLN A N 1
ATOM 1519 C CA . GLN A 1 188 ? 45.552 3.865 -52.747 1.00 93.88 188 GLN A CA 1
ATOM 1520 C C . GLN A 1 188 ? 46.592 3.349 -53.752 1.00 93.88 188 GLN A C 1
ATOM 1522 O O . GLN A 1 188 ? 47.704 3.875 -53.810 1.00 93.88 188 GLN A O 1
ATOM 1527 N N . ARG A 1 189 ? 46.249 2.339 -54.562 1.00 95.44 189 ARG A N 1
ATOM 1528 C CA . ARG A 1 189 ? 47.124 1.849 -55.638 1.00 95.44 189 ARG A CA 1
ATOM 1529 C C . ARG A 1 189 ? 47.318 2.894 -56.729 1.00 95.44 189 ARG A C 1
ATOM 1531 O O . ARG A 1 189 ? 48.460 3.118 -57.120 1.00 95.44 189 ARG A O 1
ATOM 1538 N N . GLU A 1 190 ? 46.248 3.557 -57.163 1.00 94.62 190 GLU A N 1
ATOM 1539 C CA . GLU A 1 190 ? 46.332 4.644 -58.145 1.00 94.62 190 GLU A CA 1
ATOM 1540 C C . GLU A 1 190 ? 47.183 5.806 -57.621 1.00 94.62 190 GLU A C 1
ATOM 1542 O O . GLU A 1 190 ? 48.048 6.306 -58.337 1.00 94.62 190 GLU A O 1
ATOM 1547 N N . LEU A 1 191 ? 47.038 6.167 -56.340 1.00 95.62 191 LEU A N 1
ATOM 1548 C CA . LEU A 1 191 ? 47.872 7.187 -55.704 1.00 95.62 191 LEU A CA 1
ATOM 1549 C C . LEU A 1 191 ? 49.358 6.803 -55.723 1.00 95.62 191 LEU A C 1
ATOM 1551 O O . LEU A 1 191 ? 50.205 7.626 -56.071 1.00 95.62 191 LEU A O 1
ATOM 1555 N N . ASN A 1 192 ? 49.684 5.561 -55.358 1.00 95.12 192 ASN A N 1
ATOM 1556 C CA . ASN A 1 192 ? 51.064 5.075 -55.379 1.00 95.12 192 ASN A CA 1
ATOM 1557 C C . ASN A 1 192 ? 51.631 5.070 -56.802 1.00 95.12 192 ASN A C 1
ATOM 1559 O O . ASN A 1 192 ? 52.749 5.525 -57.020 1.00 95.12 192 ASN A O 1
ATOM 1563 N N . HIS A 1 193 ? 50.836 4.638 -57.780 1.00 94.69 193 HIS A N 1
ATOM 1564 C CA . HIS A 1 193 ? 51.223 4.640 -59.185 1.00 94.69 193 HIS A CA 1
ATOM 1565 C C . HIS A 1 193 ? 51.463 6.060 -59.728 1.00 94.69 193 HIS A C 1
ATOM 1567 O O . HIS A 1 193 ? 52.457 6.290 -60.421 1.00 94.69 193 HIS A O 1
ATOM 1573 N N . ALA A 1 194 ? 50.612 7.031 -59.380 1.00 92.88 194 ALA A N 1
ATOM 1574 C CA . ALA A 1 194 ? 50.802 8.437 -59.736 1.00 92.88 194 ALA A CA 1
ATOM 1575 C C . ALA A 1 194 ? 52.070 9.025 -59.086 1.00 92.88 194 ALA A C 1
ATOM 1577 O O . ALA A 1 194 ? 52.861 9.687 -59.761 1.00 92.88 194 ALA A O 1
ATOM 1578 N N . LYS A 1 195 ? 52.329 8.713 -57.807 1.00 93.00 195 LYS A N 1
ATOM 1579 C CA . LYS A 1 195 ? 53.559 9.112 -57.095 1.00 93.00 195 LYS A CA 1
ATOM 1580 C C . LYS A 1 195 ? 54.821 8.496 -57.699 1.00 93.00 195 LYS A C 1
ATOM 1582 O O . LYS A 1 195 ? 55.827 9.189 -57.848 1.00 93.00 195 LYS A O 1
ATOM 1587 N N . ASP A 1 196 ? 54.777 7.226 -58.091 1.00 93.31 196 ASP A N 1
ATOM 1588 C CA . ASP A 1 196 ? 55.900 6.558 -58.752 1.00 93.31 196 ASP A CA 1
ATOM 1589 C C . ASP A 1 196 ? 56.201 7.194 -60.115 1.00 93.31 196 ASP A C 1
ATOM 1591 O O . ASP A 1 196 ? 57.362 7.473 -60.426 1.00 93.31 196 ASP A O 1
ATOM 1595 N N . LYS A 1 197 ? 55.167 7.511 -60.905 1.00 91.00 197 LYS A N 1
ATOM 1596 C CA . LYS A 1 197 ? 55.319 8.253 -62.167 1.00 91.00 197 LYS A CA 1
ATOM 1597 C C . LYS A 1 197 ? 55.912 9.644 -61.953 1.00 91.00 197 LYS A C 1
ATOM 1599 O O . LYS A 1 197 ? 56.839 10.021 -62.669 1.00 91.00 197 LYS A O 1
ATOM 1604 N N . GLN A 1 198 ? 55.434 10.384 -60.954 1.00 90.31 198 GLN A N 1
ATOM 1605 C CA . GLN A 1 198 ? 55.977 11.695 -60.590 1.00 90.31 198 GLN A CA 1
ATOM 1606 C C . GLN A 1 198 ? 57.457 11.591 -60.186 1.00 90.31 198 GLN A C 1
ATOM 1608 O O . GLN A 1 198 ? 58.285 12.388 -60.629 1.00 90.31 198 GLN A O 1
ATOM 1613 N N . ARG A 1 199 ? 57.830 10.560 -59.415 1.00 88.94 199 ARG A N 1
ATOM 1614 C CA . ARG A 1 199 ? 59.226 10.280 -59.052 1.00 88.94 199 ARG A CA 1
ATOM 1615 C C . ARG A 1 199 ? 60.087 9.961 -60.274 1.00 88.94 199 ARG A C 1
ATOM 1617 O O . ARG A 1 199 ? 61.221 10.427 -60.345 1.00 88.94 199 ARG A O 1
ATOM 1624 N N . LEU A 1 200 ? 59.574 9.187 -61.233 1.00 87.50 200 LEU A N 1
ATOM 1625 C CA . LEU A 1 200 ? 60.281 8.897 -62.484 1.00 87.50 200 LEU A CA 1
ATOM 1626 C C . LEU A 1 200 ? 60.511 10.168 -63.310 1.00 87.50 200 LEU A C 1
ATOM 1628 O O . LEU A 1 200 ? 61.625 10.362 -63.790 1.00 87.50 200 LEU A O 1
ATOM 1632 N N . ILE A 1 201 ? 59.512 11.051 -63.425 1.00 85.75 201 ILE A N 1
ATOM 1633 C CA . ILE A 1 201 ? 59.677 12.359 -64.081 1.00 85.75 201 ILE A CA 1
ATOM 1634 C C . ILE A 1 201 ? 60.738 13.190 -63.361 1.00 85.75 201 ILE A C 1
ATOM 1636 O O . ILE A 1 201 ? 61.652 13.696 -64.009 1.00 85.75 201 ILE A O 1
ATOM 1640 N N . LYS A 1 202 ? 60.688 13.271 -62.027 1.00 84.06 202 LYS A N 1
ATOM 1641 C CA . LYS A 1 202 ? 61.697 13.992 -61.244 1.00 84.06 202 LYS A CA 1
ATOM 1642 C C . LYS A 1 202 ? 63.109 13.450 -61.485 1.00 84.06 202 LYS A C 1
ATOM 1644 O O . LYS A 1 202 ? 64.011 14.227 -61.761 1.00 84.06 202 LYS A O 1
ATOM 1649 N N . ASN A 1 203 ? 63.284 12.128 -61.500 1.00 83.31 203 ASN A N 1
ATOM 1650 C CA . ASN A 1 203 ? 64.571 11.511 -61.830 1.00 83.31 203 ASN A CA 1
ATOM 1651 C C . ASN A 1 203 ? 65.028 11.844 -63.267 1.00 83.31 203 ASN A C 1
ATOM 1653 O O . ASN A 1 203 ? 66.223 11.980 -63.512 1.00 83.31 203 ASN A O 1
ATOM 1657 N N . ILE A 1 204 ? 64.104 11.964 -64.232 1.00 80.56 204 ILE A N 1
ATOM 1658 C CA . ILE A 1 204 ? 64.429 12.389 -65.606 1.00 80.56 204 ILE A CA 1
ATOM 1659 C C . ILE A 1 204 ? 64.948 13.833 -65.615 1.00 80.56 204 ILE A C 1
ATOM 1661 O O . ILE A 1 204 ? 65.923 14.098 -66.318 1.00 80.56 204 ILE A O 1
ATOM 1665 N N . TYR A 1 205 ? 64.346 14.730 -64.827 1.00 75.06 205 TYR A N 1
ATOM 1666 C CA . TYR A 1 205 ? 64.833 16.101 -64.629 1.00 75.06 205 TYR A CA 1
ATOM 1667 C C . TYR A 1 205 ? 66.184 16.147 -63.906 1.00 75.06 205 TYR A C 1
ATOM 1669 O O . TYR A 1 205 ? 67.084 16.838 -64.370 1.00 75.06 205 TYR A O 1
ATOM 1677 N N . ASP A 1 206 ? 66.377 15.358 -62.848 1.00 75.69 206 ASP A N 1
ATOM 1678 C CA . ASP A 1 206 ? 67.649 15.286 -62.114 1.00 75.69 206 ASP A CA 1
ATOM 1679 C C . ASP A 1 206 ? 68.803 14.787 -63.019 1.00 75.69 206 ASP A C 1
ATOM 1681 O O . ASP A 1 206 ? 69.958 15.179 -62.862 1.00 75.69 206 ASP A O 1
ATOM 1685 N N . VAL A 1 207 ? 68.498 13.946 -64.019 1.00 73.31 207 VAL A N 1
ATOM 1686 C CA . VAL A 1 207 ? 69.454 13.482 -65.046 1.00 73.31 207 VAL A CA 1
ATOM 1687 C C . VAL A 1 207 ? 69.531 14.445 -66.247 1.00 73.31 207 VAL A C 1
ATOM 1689 O O . VAL A 1 207 ? 70.435 14.325 -67.074 1.00 73.31 207 VAL A O 1
ATOM 1692 N N . ALA A 1 208 ? 68.631 15.425 -66.368 1.00 66.56 208 ALA A N 1
ATOM 1693 C CA . ALA A 1 208 ? 68.635 16.401 -67.460 1.00 66.56 208 ALA A CA 1
ATOM 1694 C C . ALA A 1 208 ? 69.840 17.351 -67.391 1.00 66.56 208 ALA A C 1
ATOM 1696 O O . ALA A 1 208 ? 70.401 17.685 -68.434 1.00 66.56 208 ALA A O 1
ATOM 1697 N N . ASP A 1 209 ? 70.311 17.694 -66.191 1.00 65.06 209 ASP A N 1
ATOM 1698 C CA . ASP A 1 209 ? 71.538 18.481 -66.005 1.00 65.06 209 ASP A CA 1
ATOM 1699 C C . ASP A 1 209 ? 72.777 17.741 -66.540 1.00 65.06 209 ASP A C 1
ATOM 1701 O O . ASP A 1 209 ? 73.649 18.339 -67.171 1.00 65.06 209 ASP A O 1
ATOM 1705 N N . LEU A 1 210 ? 72.822 16.410 -66.390 1.00 65.94 210 LEU A N 1
ATOM 1706 C CA . LEU A 1 210 ? 73.860 15.563 -66.994 1.00 65.94 210 LEU A CA 1
ATOM 1707 C C . LEU A 1 210 ? 73.733 15.501 -68.524 1.00 65.94 210 LEU A C 1
ATOM 1709 O O . LEU A 1 210 ? 74.734 15.319 -69.215 1.00 65.94 210 LEU A O 1
ATOM 1713 N N . ARG A 1 211 ? 72.521 15.675 -69.070 1.00 67.62 211 ARG A N 1
ATOM 1714 C CA . ARG A 1 211 ? 72.295 15.735 -70.524 1.00 67.62 211 ARG A CA 1
ATOM 1715 C C . ARG A 1 211 ? 72.776 17.049 -71.135 1.00 67.62 211 ARG A C 1
ATOM 1717 O O . ARG A 1 211 ? 73.235 17.039 -72.271 1.00 67.62 211 ARG A O 1
ATOM 1724 N N . GLN A 1 212 ? 72.718 18.159 -70.398 1.00 65.62 212 GLN A N 1
ATOM 1725 C CA . GLN A 1 212 ? 73.240 19.453 -70.861 1.00 65.62 212 GLN A CA 1
ATOM 1726 C C . GLN A 1 212 ? 74.776 19.489 -70.947 1.00 65.62 212 GLN A C 1
ATOM 1728 O O . GLN A 1 212 ? 75.328 20.307 -71.676 1.00 65.62 212 GLN A O 1
ATOM 1733 N N . GLN A 1 213 ? 75.471 18.586 -70.246 1.00 66.19 213 GLN A N 1
ATOM 1734 C CA . GLN A 1 213 ? 76.934 18.445 -70.279 1.00 66.19 213 GLN A CA 1
ATOM 1735 C C . GLN A 1 213 ? 77.441 17.565 -71.441 1.00 66.19 213 GLN A C 1
ATOM 1737 O O . GLN A 1 213 ? 78.643 17.333 -71.560 1.00 66.19 213 GLN A O 1
ATOM 1742 N N . LEU A 1 214 ? 76.547 17.054 -72.297 1.00 64.31 214 LEU A N 1
ATOM 1743 C CA . LEU A 1 214 ? 76.904 16.214 -73.443 1.00 64.31 214 LEU A CA 1
ATOM 1744 C C . LEU A 1 214 ? 77.407 17.075 -74.612 1.00 64.31 214 LEU A C 1
ATOM 1746 O O . LEU A 1 214 ? 76.672 17.903 -75.150 1.00 64.31 214 LEU A O 1
ATOM 1750 N N . ILE A 1 215 ? 78.652 16.845 -75.034 1.00 62.81 215 ILE A N 1
ATOM 1751 C CA . ILE A 1 215 ? 79.271 17.518 -76.184 1.00 62.81 215 ILE A CA 1
ATOM 1752 C C . ILE A 1 215 ? 79.017 16.684 -77.456 1.00 62.81 215 ILE A C 1
ATOM 1754 O O . ILE A 1 215 ? 79.218 15.466 -77.435 1.00 62.81 215 ILE A O 1
ATOM 1758 N N . PRO A 1 216 ? 78.592 17.292 -78.583 1.00 64.38 216 PRO A N 1
ATOM 1759 C CA . PRO A 1 216 ? 78.391 16.562 -79.833 1.00 64.38 216 PRO A CA 1
ATOM 1760 C C . PRO A 1 216 ? 79.672 15.849 -80.298 1.00 64.38 216 PRO A C 1
ATOM 1762 O O . PRO A 1 216 ? 80.713 16.485 -80.436 1.00 64.38 216 PRO A O 1
ATOM 1765 N N . ASN A 1 217 ? 79.568 14.550 -80.608 1.00 65.12 217 ASN A N 1
ATOM 1766 C CA . ASN A 1 217 ? 80.645 13.652 -81.064 1.00 65.12 217 ASN A CA 1
ATOM 1767 C C . ASN A 1 217 ? 81.679 13.193 -80.014 1.00 65.12 217 ASN A C 1
ATOM 1769 O O . ASN A 1 217 ? 82.628 12.505 -80.393 1.00 65.12 217 ASN A O 1
ATOM 1773 N N . GLU A 1 218 ? 81.491 13.475 -78.722 1.00 68.12 218 GLU A N 1
ATOM 1774 C CA . GLU A 1 218 ? 82.275 12.835 -77.655 1.00 68.12 218 GLU A CA 1
ATOM 1775 C C . GLU A 1 218 ? 81.494 11.686 -76.986 1.00 68.12 218 GLU A C 1
ATOM 1777 O O . GLU A 1 218 ? 80.270 11.766 -76.850 1.00 68.12 218 GLU A O 1
ATOM 1782 N N . PRO A 1 219 ? 82.163 10.586 -76.582 1.00 71.25 219 PRO A N 1
ATOM 1783 C CA . PRO A 1 219 ? 81.500 9.481 -75.899 1.00 71.25 219 PRO A CA 1
ATOM 1784 C C . PRO A 1 219 ? 81.006 9.924 -74.517 1.00 71.25 219 PRO A C 1
ATOM 1786 O O . PRO A 1 219 ? 81.775 10.410 -73.689 1.00 71.25 219 PRO A O 1
ATOM 1789 N N . CYS A 1 220 ? 79.718 9.719 -74.243 1.00 72.00 220 CYS A N 1
ATOM 1790 C CA . CYS A 1 220 ? 79.118 10.049 -72.950 1.00 72.00 220 CYS A CA 1
ATOM 1791 C C . CYS A 1 220 ? 79.826 9.341 -71.781 1.00 72.00 220 CYS A C 1
ATOM 1793 O O . CYS A 1 220 ? 79.996 8.122 -71.802 1.00 72.00 220 CYS A O 1
ATOM 1795 N N . LEU A 1 221 ? 80.128 10.081 -70.707 1.00 69.81 221 LEU A N 1
ATOM 1796 C CA . LEU A 1 221 ? 80.808 9.569 -69.506 1.00 69.81 221 LEU A CA 1
ATOM 1797 C C . LEU A 1 221 ? 80.041 8.458 -68.763 1.00 69.81 221 LEU A C 1
ATOM 1799 O O . LEU A 1 221 ? 80.635 7.730 -67.973 1.00 69.81 221 LEU A O 1
ATOM 1803 N N . VAL A 1 222 ? 78.732 8.322 -69.002 1.00 72.25 222 VAL A N 1
ATOM 1804 C CA . VAL A 1 222 ? 77.872 7.338 -68.324 1.00 72.25 222 VAL A CA 1
ATOM 1805 C C . VAL A 1 222 ? 77.684 6.060 -69.149 1.00 72.25 222 VAL A C 1
ATOM 1807 O O . VAL A 1 222 ? 77.649 4.974 -68.581 1.00 72.25 222 VAL A O 1
ATOM 1810 N N . CYS A 1 223 ? 77.558 6.156 -70.479 1.00 75.19 223 CYS A N 1
ATOM 1811 C CA . CYS A 1 223 ? 77.212 5.004 -71.330 1.00 75.19 223 CYS A CA 1
ATOM 1812 C C . CYS A 1 223 ? 78.134 4.766 -72.539 1.00 75.19 223 CYS A C 1
ATOM 1814 O O . CYS A 1 223 ? 77.950 3.778 -73.245 1.00 75.19 223 CYS A O 1
ATOM 1816 N N . GLY A 1 224 ? 79.102 5.648 -72.810 1.00 69.88 224 GLY A N 1
ATOM 1817 C CA . GLY A 1 224 ? 80.085 5.502 -73.893 1.00 69.88 224 GLY A CA 1
ATOM 1818 C C . GLY A 1 224 ? 79.547 5.670 -75.321 1.00 69.88 224 GLY A C 1
ATOM 1819 O O . GLY A 1 224 ? 80.319 5.567 -76.271 1.00 69.88 224 GLY A O 1
ATOM 1820 N N . SER A 1 225 ? 78.247 5.930 -75.498 1.00 77.19 225 SER A N 1
ATOM 1821 C CA . SER A 1 225 ? 77.642 6.172 -76.815 1.00 77.19 225 SER A CA 1
ATOM 1822 C C . SER A 1 225 ? 77.897 7.602 -77.303 1.00 77.19 225 SER A C 1
ATOM 1824 O O . SER A 1 225 ? 77.893 8.541 -76.510 1.00 77.19 225 SER A O 1
ATOM 1826 N N . ILE A 1 226 ? 78.058 7.746 -78.622 1.00 68.25 226 ILE A N 1
ATOM 1827 C CA . ILE A 1 226 ? 78.156 9.014 -79.371 1.00 68.25 226 ILE A CA 1
ATOM 1828 C C . ILE A 1 226 ? 76.800 9.485 -79.932 1.00 68.25 226 ILE A C 1
ATOM 1830 O O . ILE A 1 226 ? 76.701 10.578 -80.483 1.00 68.25 226 ILE A O 1
ATOM 1834 N N . HIS A 1 227 ? 75.745 8.671 -79.805 1.00 63.91 227 HIS A N 1
ATOM 1835 C CA . HIS A 1 227 ? 74.400 8.988 -80.289 1.00 63.91 227 HIS A CA 1
ATOM 1836 C C . HIS A 1 227 ? 73.354 8.813 -79.178 1.00 63.91 227 HIS A C 1
ATOM 1838 O O . HIS A 1 227 ? 73.277 7.752 -78.546 1.00 63.91 227 HIS A O 1
ATOM 1844 N N . HIS A 1 228 ? 72.542 9.852 -78.950 1.00 61.97 228 HIS A N 1
ATOM 1845 C CA . HIS A 1 228 ? 71.500 9.887 -77.922 1.00 61.97 228 HIS A CA 1
ATOM 1846 C C . HIS A 1 228 ? 70.137 10.268 -78.527 1.00 61.97 228 HIS A C 1
ATOM 1848 O O . HIS A 1 228 ? 69.986 11.391 -79.001 1.00 61.97 228 HIS A O 1
ATOM 1854 N N . PRO A 1 229 ? 69.131 9.373 -78.487 1.00 60.31 229 PRO A N 1
ATOM 1855 C CA . PRO A 1 229 ? 67.821 9.626 -79.093 1.00 60.31 229 PRO A CA 1
ATOM 1856 C C . PRO A 1 229 ? 66.897 10.581 -78.311 1.00 60.31 229 PRO A C 1
ATOM 1858 O O . PRO A 1 229 ? 65.901 11.034 -78.861 1.00 60.31 229 PRO A O 1
ATOM 1861 N N . PHE A 1 230 ? 67.181 10.893 -77.040 1.00 59.16 230 PHE A N 1
ATOM 1862 C CA . PHE A 1 230 ? 66.219 11.539 -76.121 1.00 59.16 230 PHE A CA 1
ATOM 1863 C C . PHE A 1 230 ? 66.597 12.976 -75.712 1.00 59.16 230 PHE A C 1
ATOM 1865 O O . PHE A 1 230 ? 66.472 13.349 -74.545 1.00 59.16 230 PHE A O 1
ATOM 1872 N N . VAL A 1 231 ? 67.104 13.781 -76.651 1.00 59.06 231 VAL A N 1
ATOM 1873 C CA . VAL A 1 231 ? 67.673 15.115 -76.357 1.00 59.06 231 VAL A CA 1
ATOM 1874 C C . VAL A 1 231 ? 66.627 16.244 -76.299 1.00 59.06 231 VAL A C 1
ATOM 1876 O O . VAL A 1 231 ? 66.928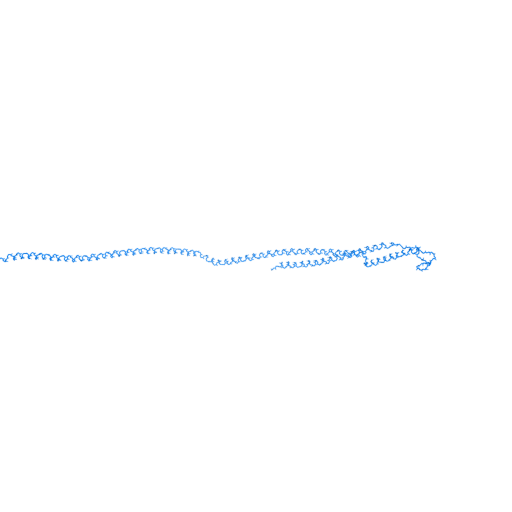 17.288 -75.734 1.00 59.06 231 VAL A O 1
ATOM 1879 N N . GLN A 1 232 ? 65.408 16.083 -76.832 1.00 58.06 232 GLN A N 1
ATOM 1880 C CA . GLN A 1 232 ? 64.595 17.261 -77.198 1.00 58.06 232 GLN A CA 1
ATOM 1881 C C . GLN A 1 232 ? 63.276 17.512 -76.450 1.00 58.06 232 GLN A C 1
ATOM 1883 O O . GLN A 1 232 ? 62.821 18.650 -76.494 1.00 58.06 232 GLN A O 1
ATOM 1888 N N . GLU A 1 233 ? 62.691 16.565 -75.708 1.00 62.56 233 GLU A N 1
ATOM 1889 C CA . GLU A 1 233 ? 61.436 16.835 -74.979 1.00 62.56 233 GLU A CA 1
ATOM 1890 C C . GLU A 1 233 ? 61.489 16.306 -73.539 1.00 62.56 233 GLU A C 1
ATOM 1892 O O . GLU A 1 233 ? 61.590 15.102 -73.293 1.00 62.56 233 GLU A O 1
ATOM 1897 N N . LEU A 1 234 ? 61.464 17.235 -72.577 1.00 68.12 234 LEU A N 1
ATOM 1898 C CA . LEU A 1 234 ? 61.299 16.945 -71.154 1.00 68.12 234 LEU A CA 1
ATOM 1899 C C . LEU A 1 234 ? 59.794 16.878 -70.838 1.00 68.12 234 LEU A C 1
ATOM 1901 O O . LEU A 1 234 ? 59.074 17.805 -71.212 1.00 68.12 234 LEU A O 1
ATOM 1905 N N . PRO A 1 235 ? 59.308 15.815 -70.169 1.00 73.00 235 PRO A N 1
ATOM 1906 C CA . PRO A 1 235 ? 57.933 15.760 -69.668 1.00 73.00 235 PRO A CA 1
ATOM 1907 C C . PRO A 1 235 ? 57.672 16.900 -68.679 1.00 73.00 235 PRO A C 1
ATOM 1909 O O . PRO A 1 235 ? 58.603 17.287 -67.989 1.00 73.00 235 PRO A O 1
ATOM 1912 N N . ASP A 1 236 ? 56.439 17.394 -68.548 1.00 79.12 236 ASP A N 1
ATOM 1913 C CA . ASP A 1 236 ? 56.104 18.423 -67.550 1.00 79.12 236 ASP A CA 1
ATOM 1914 C C . ASP A 1 236 ? 56.286 17.887 -66.113 1.00 79.12 236 ASP A C 1
ATOM 1916 O O . ASP A 1 236 ? 55.675 16.889 -65.721 1.00 79.12 236 ASP A O 1
ATOM 1920 N N . SER A 1 237 ? 57.119 18.564 -65.313 1.00 75.44 237 SER A N 1
ATOM 1921 C CA . SER A 1 237 ? 57.408 18.205 -63.917 1.00 75.44 237 SER A CA 1
ATOM 1922 C C . SER A 1 237 ? 56.169 18.174 -63.017 1.00 75.44 237 SER A C 1
ATOM 1924 O O . SER A 1 237 ? 56.197 17.477 -62.003 1.00 75.44 237 SER A O 1
ATOM 1926 N N . HIS A 1 238 ? 55.116 18.922 -63.352 1.00 79.12 238 HIS A N 1
ATOM 1927 C CA . HIS A 1 238 ? 53.914 19.065 -62.522 1.00 79.12 238 HIS A CA 1
ATOM 1928 C C . HIS A 1 238 ? 52.717 18.258 -63.042 1.00 79.12 238 HIS A C 1
ATOM 1930 O O . HIS A 1 238 ? 51.611 18.365 -62.508 1.00 79.12 238 HIS A O 1
ATOM 1936 N N . GLN A 1 239 ? 52.928 17.413 -64.058 1.00 82.56 239 GLN A N 1
ATOM 1937 C CA . GLN A 1 239 ? 51.866 16.689 -64.763 1.00 82.56 239 GLN A CA 1
ATOM 1938 C C . GLN A 1 239 ? 50.950 15.863 -63.838 1.00 82.56 239 GLN A C 1
ATOM 1940 O O . GLN A 1 239 ? 49.765 15.718 -64.131 1.00 82.56 239 GLN A O 1
ATOM 1945 N N . TYR A 1 240 ? 51.476 15.340 -62.725 1.00 87.81 240 TYR A N 1
ATOM 1946 C CA . TYR A 1 240 ? 50.744 14.462 -61.801 1.00 87.81 240 TYR A CA 1
ATOM 1947 C C . TYR A 1 240 ? 50.338 15.132 -60.480 1.00 87.81 240 TYR A C 1
ATOM 1949 O O . TYR A 1 240 ? 49.676 14.497 -59.662 1.00 87.81 240 TYR A O 1
ATOM 1957 N N . ASP A 1 241 ? 50.689 16.402 -60.252 1.00 88.56 241 ASP A N 1
ATOM 1958 C CA . ASP A 1 241 ? 50.453 17.078 -58.966 1.00 88.56 241 ASP A CA 1
ATOM 1959 C C . ASP A 1 241 ? 48.957 17.198 -58.651 1.00 88.56 241 ASP A C 1
ATOM 1961 O O . ASP A 1 241 ? 48.518 16.954 -57.526 1.00 88.56 241 ASP A O 1
ATOM 1965 N N . THR A 1 242 ? 48.160 17.538 -59.667 1.00 89.88 242 THR A N 1
ATOM 1966 C CA . THR A 1 242 ? 46.702 17.663 -59.538 1.00 89.88 242 THR A CA 1
ATOM 1967 C C . THR A 1 242 ? 46.040 16.307 -59.302 1.00 89.88 242 THR A C 1
ATOM 1969 O O . THR A 1 242 ? 45.201 16.188 -58.412 1.00 89.88 242 THR A O 1
ATOM 1972 N N . GLU A 1 243 ? 46.456 15.269 -60.029 1.00 91.88 243 GLU A N 1
ATOM 1973 C CA . GLU A 1 243 ? 45.951 13.901 -59.874 1.00 91.88 243 GLU A CA 1
ATOM 1974 C C . GLU A 1 243 ? 46.253 13.353 -58.471 1.00 91.88 243 GLU A C 1
ATOM 1976 O O . GLU A 1 243 ? 45.341 12.901 -57.777 1.00 91.88 243 GLU A O 1
ATOM 1981 N N . ILE A 1 244 ? 47.497 13.494 -58.000 1.00 92.81 244 ILE A N 1
ATOM 1982 C CA . ILE A 1 244 ? 47.910 13.102 -56.645 1.00 92.81 244 ILE A CA 1
ATOM 1983 C C . ILE A 1 244 ? 47.071 13.834 -55.594 1.00 92.81 244 ILE A C 1
ATOM 1985 O O . ILE A 1 244 ? 46.506 13.183 -54.717 1.00 92.81 244 ILE A O 1
ATOM 1989 N N . ALA A 1 245 ? 46.919 15.158 -55.709 1.00 93.56 245 ALA A N 1
ATOM 1990 C CA . ALA A 1 245 ? 46.123 15.939 -54.764 1.00 93.56 245 ALA A CA 1
ATOM 1991 C C . ALA A 1 245 ? 44.645 15.502 -54.742 1.00 93.56 245 ALA A C 1
ATOM 1993 O O . ALA A 1 245 ? 44.044 15.394 -53.671 1.00 93.56 245 ALA A O 1
ATOM 1994 N N . THR A 1 246 ? 44.052 15.207 -55.906 1.00 93.31 246 THR A N 1
ATOM 1995 C CA . THR A 1 246 ? 42.662 14.722 -55.984 1.00 93.31 246 THR A CA 1
ATOM 1996 C C . THR A 1 246 ? 42.489 13.326 -55.385 1.00 93.31 246 THR A C 1
ATOM 1998 O O . THR A 1 246 ? 41.510 13.084 -54.674 1.00 93.31 246 THR A O 1
ATOM 2001 N N . LEU A 1 247 ? 43.443 12.417 -55.611 1.00 93.81 247 LEU A N 1
ATOM 2002 C CA . LEU A 1 247 ? 43.434 11.068 -55.043 1.00 93.81 247 LEU A CA 1
ATOM 2003 C C . LEU A 1 247 ? 43.625 11.101 -53.523 1.00 93.81 247 LEU A C 1
ATOM 2005 O O . LEU A 1 247 ? 42.891 10.421 -52.809 1.00 93.81 247 LEU A O 1
ATOM 2009 N N . GLU A 1 248 ? 44.537 11.933 -53.013 1.00 94.75 248 GLU A N 1
ATOM 2010 C CA . GLU A 1 248 ? 44.729 12.135 -51.570 1.00 94.75 248 GLU A CA 1
ATOM 2011 C C . GLU A 1 248 ? 43.472 12.706 -50.905 1.00 94.75 248 GLU A C 1
ATOM 2013 O O . GLU A 1 248 ? 43.022 12.179 -49.887 1.00 94.75 248 GLU A O 1
ATOM 2018 N N . ALA A 1 249 ? 42.847 13.724 -51.504 1.00 94.50 249 ALA A N 1
ATOM 2019 C CA . ALA A 1 249 ? 41.593 14.283 -51.001 1.00 94.50 249 ALA A CA 1
ATOM 2020 C C . ALA A 1 249 ? 40.454 13.245 -50.991 1.00 94.50 249 ALA A C 1
ATOM 2022 O O . ALA A 1 249 ? 39.692 13.163 -50.022 1.00 94.50 249 ALA A O 1
ATOM 2023 N N . THR A 1 250 ? 40.362 12.418 -52.036 1.00 93.88 250 THR A N 1
ATOM 2024 C CA . THR A 1 250 ? 39.355 11.351 -52.144 1.00 93.88 250 THR A CA 1
ATOM 2025 C C . THR A 1 250 ? 39.570 10.273 -51.080 1.00 93.88 250 THR A C 1
ATOM 2027 O O . THR A 1 250 ? 38.631 9.917 -50.370 1.00 93.88 250 THR A O 1
ATOM 2030 N N . ILE A 1 251 ? 40.809 9.803 -50.901 1.00 94.88 251 ILE A N 1
ATOM 2031 C CA . ILE A 1 251 ? 41.180 8.819 -49.871 1.00 94.88 251 ILE A CA 1
ATOM 2032 C C . ILE A 1 251 ? 40.876 9.351 -48.468 1.00 94.88 251 ILE A C 1
ATOM 2034 O O . ILE A 1 251 ? 40.293 8.626 -47.658 1.00 94.88 251 ILE A O 1
ATOM 2038 N N . ASN A 1 252 ? 41.219 10.610 -48.184 1.00 95.12 252 ASN A N 1
ATOM 2039 C CA . ASN A 1 252 ? 40.939 11.232 -46.891 1.00 95.12 252 ASN A CA 1
ATOM 2040 C C . ASN A 1 252 ? 39.430 11.300 -46.630 1.00 95.12 252 ASN A C 1
ATOM 2042 O O . ASN A 1 252 ? 38.971 10.858 -45.580 1.00 95.12 252 ASN A O 1
ATOM 2046 N N . THR A 1 253 ? 38.645 11.741 -47.618 1.00 95.12 253 THR A N 1
ATOM 2047 C CA . THR A 1 253 ? 37.179 11.822 -47.507 1.00 95.12 253 THR A CA 1
ATOM 2048 C C . THR A 1 253 ? 36.550 10.443 -47.280 1.00 95.12 253 THR A C 1
ATOM 2050 O O . THR A 1 253 ? 35.682 10.292 -46.421 1.00 95.12 253 THR A O 1
ATOM 2053 N N . ILE A 1 254 ? 37.005 9.414 -48.007 1.00 95.12 254 ILE A N 1
ATOM 2054 C CA . ILE A 1 254 ? 36.549 8.027 -47.822 1.00 95.12 254 ILE A CA 1
ATOM 2055 C C . ILE A 1 254 ? 36.876 7.534 -46.408 1.00 95.12 254 ILE A C 1
ATOM 2057 O O . ILE A 1 254 ? 36.014 6.955 -45.749 1.00 95.12 254 ILE A O 1
ATOM 2061 N N . THR A 1 255 ? 38.097 7.783 -45.932 1.00 94.94 255 THR A N 1
ATOM 2062 C CA . THR A 1 255 ? 38.557 7.340 -44.606 1.00 94.94 255 THR A CA 1
ATOM 2063 C C . THR A 1 255 ? 37.767 8.025 -43.489 1.00 94.94 255 THR A C 1
ATOM 2065 O O . THR A 1 255 ? 37.295 7.362 -42.566 1.00 94.94 255 THR A O 1
ATOM 2068 N N . GLU A 1 256 ? 37.539 9.337 -43.595 1.00 95.38 256 GLU A N 1
ATOM 2069 C CA . GLU A 1 256 ? 36.697 10.086 -42.657 1.00 95.38 256 GLU A CA 1
ATOM 2070 C C . GLU A 1 256 ? 35.255 9.567 -42.640 1.00 95.38 256 GLU A C 1
ATOM 2072 O O . GLU A 1 256 ? 34.648 9.426 -41.577 1.00 95.38 256 GLU A O 1
ATOM 2077 N N . GLN A 1 257 ? 34.698 9.260 -43.813 1.00 94.75 257 GLN A N 1
ATOM 2078 C CA . GLN A 1 257 ? 33.345 8.730 -43.929 1.00 94.75 257 GLN A CA 1
ATOM 2079 C C . GLN A 1 257 ? 33.232 7.319 -43.331 1.00 94.75 257 GLN A C 1
ATOM 2081 O O . GLN A 1 257 ? 32.250 7.022 -42.649 1.00 94.75 257 GLN A O 1
ATOM 2086 N N . GLN A 1 258 ? 34.239 6.464 -43.529 1.00 95.31 258 GLN A N 1
ATOM 2087 C CA . GLN A 1 258 ? 34.311 5.139 -42.907 1.00 95.31 258 GLN A CA 1
ATOM 2088 C C . GLN A 1 258 ? 34.378 5.226 -41.380 1.00 95.31 258 GLN A C 1
ATOM 2090 O O . GLN A 1 258 ? 33.672 4.479 -40.702 1.00 95.31 258 GLN A O 1
ATOM 2095 N N . GLU A 1 259 ? 35.160 6.159 -40.831 1.00 96.00 259 GLU A N 1
ATOM 2096 C CA . GLU A 1 259 ? 35.240 6.344 -39.380 1.00 96.00 259 GLU A CA 1
ATOM 2097 C C . GLU A 1 259 ? 33.923 6.879 -38.800 1.00 96.00 259 GLU A C 1
ATOM 2099 O O . GLU A 1 259 ? 33.462 6.383 -37.771 1.00 96.00 259 GLU A O 1
ATOM 2104 N N . LYS A 1 260 ? 33.247 7.808 -39.493 1.00 96.44 260 LYS A N 1
ATOM 2105 C CA . LYS A 1 260 ? 31.896 8.256 -39.108 1.00 96.44 260 LYS A CA 1
ATOM 2106 C C . LYS A 1 260 ? 30.906 7.095 -39.079 1.00 96.44 260 LYS A C 1
ATOM 2108 O O . LYS A 1 260 ? 30.190 6.944 -38.096 1.00 96.44 260 LYS A O 1
ATOM 2113 N N . ILE A 1 261 ? 30.897 6.244 -40.109 1.00 96.69 261 ILE A N 1
ATOM 2114 C CA . ILE A 1 261 ? 30.047 5.042 -40.137 1.00 96.69 261 ILE A CA 1
ATOM 2115 C C . ILE A 1 261 ? 30.367 4.135 -38.951 1.00 96.69 261 ILE A C 1
ATOM 2117 O O . ILE A 1 261 ? 29.444 3.686 -38.275 1.00 96.69 261 ILE A O 1
ATOM 2121 N N . ARG A 1 262 ? 31.651 3.879 -38.677 1.00 97.19 262 ARG A N 1
ATOM 2122 C CA . ARG A 1 262 ? 32.087 3.031 -37.560 1.00 97.19 262 ARG A CA 1
ATOM 2123 C C . ARG A 1 262 ? 31.586 3.572 -36.221 1.00 97.19 262 ARG A C 1
ATOM 2125 O O . ARG A 1 262 ? 31.041 2.805 -35.429 1.00 97.19 262 ARG A O 1
ATOM 2132 N N . GLN A 1 263 ? 31.723 4.878 -35.994 1.00 97.06 263 GLN A N 1
ATOM 2133 C CA . GLN A 1 263 ? 31.255 5.530 -34.773 1.00 97.06 263 GLN A CA 1
ATOM 2134 C C . GLN A 1 263 ? 29.728 5.466 -34.652 1.00 97.06 263 GLN A C 1
ATOM 2136 O O . GLN A 1 263 ? 29.219 4.968 -33.653 1.00 97.06 263 GLN A O 1
ATOM 2141 N N . THR A 1 264 ? 28.984 5.865 -35.688 1.00 96.50 264 THR A N 1
ATOM 2142 C CA . THR A 1 264 ? 27.512 5.834 -35.656 1.00 96.50 264 THR A CA 1
ATOM 2143 C C . THR A 1 264 ? 26.972 4.404 -35.524 1.00 96.50 264 THR A C 1
ATOM 2145 O O . THR A 1 264 ? 25.953 4.183 -34.874 1.00 96.50 264 THR A O 1
ATOM 2148 N N . GLN A 1 265 ? 27.653 3.399 -36.085 1.00 96.56 265 GLN A N 1
ATOM 2149 C CA . GLN A 1 265 ? 27.307 1.990 -35.880 1.00 96.56 265 GLN A CA 1
ATOM 2150 C C . GLN A 1 265 ? 27.535 1.534 -34.434 1.00 96.56 265 GLN A C 1
ATOM 2152 O O . GLN A 1 265 ? 26.712 0.778 -33.912 1.00 96.56 265 GLN A O 1
ATOM 2157 N N . ALA A 1 266 ? 28.613 1.987 -33.786 1.00 97.19 266 ALA A N 1
ATOM 2158 C CA . ALA A 1 266 ? 28.860 1.717 -32.372 1.00 97.19 266 ALA A CA 1
ATOM 2159 C C . ALA A 1 266 ? 27.782 2.369 -31.490 1.00 97.19 266 ALA A C 1
ATOM 2161 O O . ALA A 1 266 ? 27.187 1.685 -30.654 1.00 97.19 266 ALA A O 1
ATOM 2162 N N . ASP A 1 267 ? 27.453 3.636 -31.754 1.00 96.31 267 ASP A N 1
ATOM 2163 C CA . ASP A 1 267 ? 26.397 4.370 -31.049 1.00 96.31 267 ASP A CA 1
ATOM 2164 C C . ASP A 1 267 ? 25.034 3.681 -31.233 1.00 96.31 267 ASP A C 1
ATOM 2166 O O . ASP A 1 267 ? 24.290 3.479 -30.272 1.00 96.31 267 ASP A O 1
ATOM 2170 N N . ARG A 1 268 ? 24.725 3.218 -32.455 1.00 97.25 268 ARG A N 1
ATOM 2171 C CA . ARG A 1 268 ? 23.511 2.438 -32.746 1.00 97.25 268 ARG A CA 1
ATOM 2172 C C . ARG A 1 268 ? 23.474 1.136 -31.950 1.00 97.25 268 ARG A C 1
ATOM 2174 O O . ARG A 1 268 ? 22.426 0.778 -31.420 1.00 97.25 268 ARG A O 1
ATOM 2181 N N . GLN A 1 269 ? 24.589 0.412 -31.865 1.00 96.06 269 GLN A N 1
ATOM 2182 C CA . GLN A 1 269 ? 24.648 -0.852 -31.129 1.00 96.06 269 GLN A CA 1
ATOM 2183 C C . GLN A 1 269 ? 24.456 -0.644 -29.620 1.00 96.06 269 GLN A C 1
ATOM 2185 O O . GLN A 1 269 ? 23.781 -1.446 -28.961 1.00 96.06 269 GLN A O 1
ATOM 2190 N N . GLN A 1 270 ? 25.006 0.442 -29.077 1.00 96.38 270 GLN A N 1
ATOM 2191 C CA . GLN A 1 270 ? 24.759 0.843 -27.698 1.00 96.38 270 GLN A CA 1
ATOM 2192 C C . GLN A 1 270 ? 23.277 1.186 -27.487 1.00 96.38 270 GLN A C 1
ATOM 2194 O O . GLN A 1 270 ? 22.651 0.624 -26.587 1.00 96.38 270 GLN A O 1
ATOM 2199 N N . ALA A 1 271 ? 22.688 2.004 -28.364 1.00 95.88 271 ALA A N 1
ATOM 2200 C CA . ALA A 1 271 ? 21.276 2.377 -28.296 1.00 95.88 271 ALA A CA 1
ATOM 2201 C C . ALA A 1 271 ? 20.339 1.156 -28.381 1.00 95.88 271 ALA A C 1
ATOM 2203 O O . ALA A 1 271 ? 19.386 1.062 -27.615 1.00 95.88 271 ALA A O 1
ATOM 2204 N N . ILE A 1 272 ? 20.637 0.163 -29.230 1.00 95.69 272 ILE A N 1
ATOM 2205 C CA . ILE A 1 272 ? 19.885 -1.108 -29.295 1.00 95.69 272 ILE A CA 1
ATOM 2206 C C . ILE A 1 272 ? 19.967 -1.868 -27.965 1.00 95.69 272 ILE A C 1
ATOM 2208 O O . ILE A 1 272 ? 18.984 -2.446 -27.498 1.00 95.69 272 ILE A O 1
ATOM 2212 N N . THR A 1 273 ? 21.138 -1.879 -27.329 1.00 96.06 273 THR A N 1
ATOM 2213 C CA . THR A 1 273 ? 21.324 -2.552 -26.036 1.00 96.06 273 THR A CA 1
ATOM 2214 C C . THR A 1 273 ? 20.505 -1.862 -24.942 1.00 96.06 273 THR A C 1
ATOM 2216 O O . THR A 1 273 ? 19.820 -2.524 -24.160 1.00 96.06 273 THR A O 1
ATOM 2219 N N . GLU A 1 274 ? 20.508 -0.530 -24.920 1.00 94.69 274 GLU A N 1
ATOM 2220 C CA . GLU A 1 274 ? 19.688 0.273 -24.009 1.00 94.69 274 GLU A CA 1
ATOM 2221 C C . GLU A 1 274 ? 18.183 0.112 -24.285 1.00 94.69 274 GLU A C 1
ATOM 2223 O O . GLU A 1 274 ? 17.395 -0.039 -23.346 1.00 94.69 274 GLU A O 1
ATOM 2228 N N . GLN A 1 275 ? 17.774 0.048 -25.554 1.00 95.56 275 GLN A N 1
ATOM 2229 C CA . GLN A 1 275 ? 16.399 -0.249 -25.957 1.00 95.56 275 GLN A CA 1
ATOM 2230 C C . GLN A 1 275 ? 15.950 -1.617 -25.428 1.00 95.56 275 GLN A C 1
ATOM 2232 O O . GLN A 1 275 ? 14.901 -1.717 -24.799 1.00 95.56 275 GLN A O 1
ATOM 2237 N N . ASN A 1 276 ? 16.759 -2.667 -25.583 1.00 94.44 276 ASN A N 1
ATOM 2238 C CA . ASN A 1 276 ? 16.428 -3.995 -25.057 1.00 94.44 276 ASN A CA 1
ATOM 2239 C C . ASN A 1 276 ? 16.280 -3.991 -23.527 1.00 94.44 276 ASN A C 1
ATOM 2241 O O . ASN A 1 276 ? 15.368 -4.614 -22.978 1.00 94.44 276 ASN A O 1
ATOM 2245 N N . ASN A 1 277 ? 17.140 -3.248 -22.825 1.00 94.31 277 ASN A N 1
ATOM 2246 C CA . ASN A 1 277 ? 17.041 -3.089 -21.376 1.00 94.31 277 ASN A CA 1
ATOM 2247 C C . ASN A 1 277 ? 15.745 -2.374 -20.971 1.00 94.31 277 ASN A C 1
ATOM 2249 O O . ASN A 1 277 ? 15.036 -2.845 -20.079 1.00 94.31 277 ASN A O 1
ATOM 2253 N N . THR A 1 278 ? 15.405 -1.267 -21.635 1.00 93.88 278 THR A N 1
ATOM 2254 C CA . THR A 1 278 ? 14.156 -0.537 -21.361 1.00 93.88 278 THR A CA 1
ATOM 2255 C C . THR A 1 278 ? 12.917 -1.355 -21.731 1.00 93.88 278 THR A C 1
ATOM 2257 O O . THR A 1 278 ? 11.958 -1.375 -20.961 1.00 93.88 278 THR A O 1
ATOM 2260 N N . HIS A 1 279 ? 12.948 -2.126 -22.818 1.00 93.25 279 HIS A N 1
ATOM 2261 C CA . HIS A 1 279 ? 11.878 -3.052 -23.188 1.00 93.25 279 HIS A CA 1
ATOM 2262 C C . HIS A 1 279 ? 11.639 -4.122 -22.109 1.00 93.25 279 HIS A C 1
ATOM 2264 O O . HIS A 1 279 ? 10.503 -4.337 -21.677 1.00 93.25 279 HIS A O 1
ATOM 2270 N N . ASN A 1 280 ? 12.707 -4.732 -21.586 1.00 93.50 280 ASN A N 1
ATOM 2271 C CA . ASN A 1 280 ? 12.613 -5.688 -20.480 1.00 93.50 280 ASN A CA 1
ATOM 2272 C C . ASN A 1 280 ? 12.045 -5.043 -19.201 1.00 93.50 280 ASN A C 1
ATOM 2274 O O . ASN A 1 280 ? 11.257 -5.660 -18.477 1.00 93.50 280 ASN A O 1
ATOM 2278 N N . GLN A 1 281 ? 12.395 -3.784 -18.923 1.00 92.19 281 GLN A N 1
ATOM 2279 C CA . GLN A 1 281 ? 11.805 -3.031 -17.812 1.00 92.19 281 GLN A CA 1
ATOM 2280 C C . GLN A 1 281 ? 10.300 -2.794 -18.013 1.00 92.19 281 GLN A C 1
ATOM 2282 O O . GLN A 1 281 ? 9.528 -2.944 -17.067 1.00 92.19 281 GLN A O 1
ATOM 2287 N N . VAL A 1 282 ? 9.851 -2.491 -19.234 1.00 93.81 282 VAL A N 1
ATOM 2288 C CA . VAL A 1 282 ? 8.417 -2.356 -19.537 1.00 93.81 282 VAL A CA 1
ATOM 2289 C C . VAL A 1 282 ? 7.684 -3.674 -19.290 1.00 93.81 282 VAL A C 1
ATOM 2291 O O . VAL A 1 282 ? 6.669 -3.681 -18.593 1.00 93.81 282 VAL A O 1
ATOM 2294 N N . GLU A 1 283 ? 8.192 -4.803 -19.790 1.00 92.31 283 GLU A N 1
ATOM 2295 C CA . GLU A 1 283 ? 7.527 -6.102 -19.617 1.00 92.31 283 GLU A CA 1
ATOM 2296 C C . GLU A 1 283 ? 7.496 -6.561 -18.150 1.00 92.31 283 GLU A C 1
ATOM 2298 O O . GLU A 1 283 ? 6.486 -7.100 -17.683 1.00 92.31 283 GLU A O 1
ATOM 2303 N N . THR A 1 284 ? 8.549 -6.293 -17.375 1.00 91.75 284 THR A N 1
ATOM 2304 C CA . THR A 1 284 ? 8.547 -6.586 -15.931 1.00 91.75 284 THR A CA 1
ATOM 2305 C C . THR A 1 284 ? 7.521 -5.733 -15.182 1.00 91.75 284 THR A C 1
ATOM 2307 O O . THR A 1 284 ? 6.696 -6.287 -14.450 1.00 91.75 284 THR A O 1
ATOM 2310 N N . LYS A 1 285 ? 7.484 -4.413 -15.417 1.00 91.38 285 LYS A N 1
ATOM 2311 C CA . LYS A 1 285 ? 6.505 -3.508 -14.787 1.00 91.38 285 LYS A CA 1
ATOM 2312 C C . LYS A 1 285 ? 5.062 -3.816 -15.204 1.00 91.38 285 LYS A C 1
ATOM 2314 O O . LYS A 1 285 ? 4.173 -3.863 -14.356 1.00 91.38 285 LYS A O 1
ATOM 2319 N N . LYS A 1 286 ? 4.825 -4.143 -16.477 1.00 91.19 286 LYS A N 1
ATOM 2320 C CA . LYS A 1 286 ? 3.522 -4.589 -17.008 1.00 91.19 286 LYS A CA 1
ATOM 2321 C C . LYS A 1 286 ? 2.997 -5.826 -16.286 1.00 91.19 286 LYS A C 1
ATOM 2323 O O . LYS A 1 286 ? 1.813 -5.899 -15.946 1.00 91.19 286 LYS A O 1
ATOM 2328 N N . ASN A 1 287 ? 3.871 -6.800 -16.038 1.00 89.12 287 ASN A N 1
ATOM 2329 C CA . ASN A 1 287 ? 3.515 -8.010 -15.305 1.00 89.12 287 ASN A CA 1
ATOM 2330 C C . ASN A 1 287 ? 3.198 -7.713 -13.835 1.00 89.12 287 ASN A C 1
ATOM 2332 O O . ASN A 1 287 ? 2.248 -8.286 -13.299 1.00 89.12 287 ASN A O 1
ATOM 2336 N N . SER A 1 288 ? 3.926 -6.789 -13.206 1.00 87.06 288 SER A N 1
ATOM 2337 C CA . SER A 1 288 ? 3.618 -6.314 -11.853 1.00 87.06 288 SER A CA 1
ATOM 2338 C C . SER A 1 288 ? 2.247 -5.624 -11.790 1.00 87.0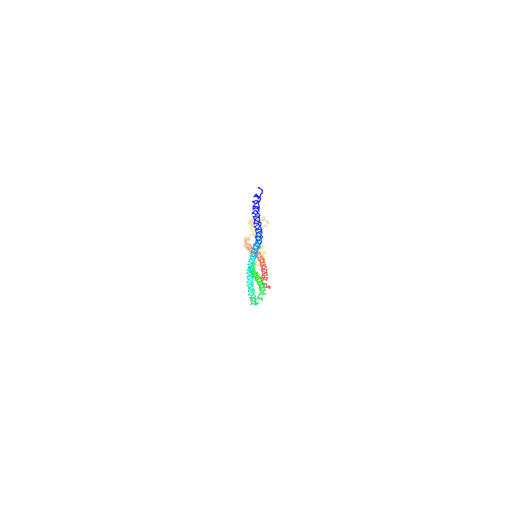6 288 SER A C 1
ATOM 2340 O O . SER A 1 288 ? 1.424 -6.008 -10.960 1.00 87.06 288 SER A O 1
ATOM 2342 N N . CYS A 1 289 ? 1.926 -4.720 -12.726 1.00 84.75 289 CYS A N 1
ATOM 2343 C CA . CYS A 1 289 ? 0.602 -4.083 -12.813 1.00 84.75 289 CYS A CA 1
ATOM 2344 C C . CYS A 1 289 ? -0.532 -5.105 -12.985 1.00 84.75 289 CYS A C 1
ATOM 2346 O O . CYS A 1 289 ? -1.578 -5.007 -12.343 1.00 84.75 289 CYS A O 1
ATOM 2348 N N . ARG A 1 290 ? -0.333 -6.124 -13.832 1.00 84.94 290 ARG A N 1
ATOM 2349 C CA . ARG A 1 290 ? -1.335 -7.180 -14.067 1.00 84.94 290 ARG A CA 1
ATOM 2350 C C . ARG A 1 290 ? -1.594 -8.051 -12.842 1.00 84.94 290 ARG A C 1
ATOM 2352 O O . ARG A 1 290 ? -2.726 -8.490 -12.658 1.00 84.94 290 ARG A O 1
ATOM 2359 N N . LYS A 1 291 ? -0.573 -8.323 -12.024 1.00 82.88 291 LYS A N 1
ATOM 2360 C CA . LYS A 1 291 ? -0.729 -9.118 -10.796 1.00 82.88 291 LYS A CA 1
ATOM 2361 C C . LYS A 1 291 ? -1.611 -8.409 -9.772 1.00 82.88 291 LYS A C 1
ATOM 2363 O O . LYS A 1 291 ? -2.429 -9.072 -9.151 1.00 82.88 291 LYS A O 1
ATOM 2368 N N . ILE A 1 292 ? -1.487 -7.087 -9.654 1.00 75.06 292 ILE A N 1
ATOM 2369 C CA . ILE A 1 292 ? -2.284 -6.282 -8.716 1.00 75.06 292 ILE A CA 1
ATOM 2370 C C . ILE A 1 292 ? -3.719 -6.078 -9.231 1.00 75.06 292 ILE A C 1
ATOM 2372 O O . ILE A 1 292 ? -4.660 -6.076 -8.447 1.00 75.06 292 ILE A O 1
ATOM 2376 N N . LYS A 1 293 ? -3.914 -5.962 -10.554 1.00 72.62 293 LYS A N 1
ATOM 2377 C CA . LYS A 1 293 ? -5.246 -5.789 -11.169 1.00 72.62 293 LYS A CA 1
ATOM 2378 C C . LYS A 1 293 ? -6.080 -7.069 -11.275 1.00 72.62 293 LYS A C 1
ATOM 2380 O O . LYS A 1 293 ? -7.240 -6.982 -11.678 1.00 72.62 293 LYS A O 1
ATOM 2385 N N . LYS A 1 294 ? -5.530 -8.252 -10.977 1.00 67.06 294 LYS A N 1
ATOM 2386 C CA . LYS A 1 294 ? -6.336 -9.479 -10.972 1.00 67.06 294 LYS A CA 1
ATOM 2387 C C . LYS A 1 294 ? -7.340 -9.404 -9.815 1.00 67.06 294 LYS A C 1
ATOM 2389 O O . LYS A 1 294 ? -6.898 -9.295 -8.674 1.00 67.06 294 LYS A O 1
ATOM 2394 N N . PRO A 1 295 ? -8.655 -9.466 -10.085 1.00 51.28 295 PRO A N 1
ATOM 2395 C CA . PRO A 1 295 ? -9.628 -9.584 -9.013 1.00 51.28 295 PRO A CA 1
ATOM 2396 C C . PRO A 1 295 ? -9.383 -10.906 -8.273 1.00 51.28 295 PRO A C 1
ATOM 2398 O O . PRO A 1 295 ? -9.183 -11.942 -8.916 1.00 51.28 295 PRO A O 1
ATOM 2401 N N . LEU A 1 296 ? -9.333 -10.823 -6.941 1.00 47.91 296 LEU A N 1
ATOM 2402 C CA . LEU A 1 296 ? -9.484 -11.963 -6.033 1.00 47.91 296 LEU A CA 1
ATOM 2403 C C . LEU A 1 296 ? -10.881 -12.570 -6.189 1.00 47.91 296 LEU A C 1
ATOM 2405 O O . LEU A 1 296 ? -11.844 -11.778 -6.316 1.00 47.91 296 LEU A O 1
#

Secondary structure (DSSP, 8-state):
--HHHHHHHHHHHHHHHHHHHHHHHHHHHHHHHHHHHHHHHHHHHHHHHHHHHHHHHHHHHHHHHHHHHHHHHHHHHHHHHHHHHHHHHHHHHHHHHHTGGGHHHHHHHHHHHHHHHHHHHHHHHHHHHHHHHHHHHHHHHHHHHHHHHHHHHHHHHHHHHHHHHHHHHHHHHHHHHHHTT--HHHHHHHHHHHHHHHHHHHHHHHTHHHHHTPPTTSPPTTT--S--S--S-PPPTTTTHHHHHHHHHHHHHHHHHHHHHHHHHHHHHHHHHHHHHHHHHHHHHHHHHHHHHS--

pLDDT: mean 88.77, std 11.22, range [47.91, 97.88]